Protein AF-A0A847G852-F1 (afdb_monomer_lite)

Radius of gyration: 17.38 Å; chains: 1; bounding box: 40×39×48 Å

Foldseek 3Di:
DPDPPDDDPVLVVLLVVLVVLQVQLVVQQPDPDDPPQSYDDPPDDHSNNVSLLSNLLSLLLVLLVQLVVQCVVPNLVRSLVVQLVVLVVLLVVLCVQLVVPLQASSLDSSNLSSVLSNQCSVPSPDDLVSLQCQLVVLLVVLVCCLPVHCLVVVCVVGYDQSHPSSSSNSNNSSSNSSVVSVVVD

Secondary structure (DSSP, 8-state):
--------HHHHHHHHHHHHHHHHHHHHHTSSS--GGGS--SSS--HHHHHHHHHHHHHHHHHHHHHHHHHHHHHHHHHHHHHHHHHHHHHHHHHHHTTT-TTTTTSSHHHHHHHHHHHHTTTTTS-HHHHHHHHHHHHHHHHHHHHHSTHHHHHHHH-SS-GGGHHHHHHHHHHHHHHHHHHT-

Sequence (185 aa):
MPEQTVRLKALDQARGYAIAGMVLVNVLGCFTVMPWMLKHHHEGFSYADHIAPLFIFLVGMGFRMSFQRRAAEKGLPGARRDALRRYGKLMGLGLLYGGFSLRVGVWDALMDIGMAGVLSLPVIHLGARARVAAAVGGLALYQALYSMTGYGAWLMGHSINGGPLGPLSWMFILLMGTLVADWLR

pLDDT: mean 88.77, std 10.25, range [37.06, 97.19]

Structure (mmCIF, N/CA/C/O backbone):
data_AF-A0A847G852-F1
#
_entry.id   AF-A0A847G852-F1
#
loop_
_atom_site.group_PDB
_atom_site.id
_atom_site.type_symbol
_atom_site.label_atom_id
_atom_site.label_alt_id
_atom_site.label_comp_id
_atom_site.label_asym_id
_atom_site.label_entity_id
_atom_site.label_seq_id
_atom_site.pdbx_PDB_ins_code
_atom_site.Cartn_x
_atom_site.Cartn_y
_atom_site.Cartn_z
_atom_site.occupancy
_atom_site.B_iso_or_equiv
_atom_site.auth_seq_id
_atom_site.auth_comp_id
_atom_site.auth_asym_id
_atom_site.auth_atom_id
_atom_site.pdbx_PDB_model_num
ATOM 1 N N . MET A 1 1 ? -20.475 -15.002 25.156 1.00 37.06 1 MET A N 1
ATOM 2 C CA . MET A 1 1 ? -19.338 -15.908 24.880 1.00 37.06 1 MET A CA 1
ATOM 3 C C . MET A 1 1 ? -18.319 -15.126 24.069 1.00 37.06 1 MET A C 1
ATOM 5 O O . MET A 1 1 ? -18.773 -14.382 23.208 1.00 37.06 1 MET A O 1
ATOM 9 N N . PRO A 1 2 ? -17.007 -15.186 24.354 1.00 41.47 2 PRO A N 1
ATOM 10 C CA . PRO A 1 2 ? -16.039 -14.484 23.523 1.00 41.47 2 PRO A CA 1
ATOM 11 C C . PRO A 1 2 ? -16.094 -15.109 22.129 1.00 41.47 2 PRO A C 1
ATOM 13 O O . PRO A 1 2 ? -15.907 -16.314 21.974 1.00 41.47 2 PRO A O 1
ATOM 16 N N . GLU A 1 3 ? -16.445 -14.297 21.140 1.00 49.25 3 GLU A N 1
ATOM 17 C CA . GLU A 1 3 ? -16.529 -14.682 19.738 1.00 49.25 3 GLU A CA 1
ATOM 18 C C . GLU A 1 3 ? -15.152 -15.220 19.314 1.00 49.25 3 GLU A C 1
ATOM 20 O O . GLU A 1 3 ? -14.163 -14.483 19.274 1.00 49.25 3 GLU A O 1
ATOM 25 N N . GLN A 1 4 ? -15.038 -16.536 19.109 1.00 47.94 4 GLN A N 1
ATOM 26 C CA . GLN A 1 4 ? -13.785 -17.133 18.664 1.00 47.94 4 GLN A CA 1
ATOM 27 C C . GLN A 1 4 ? -13.485 -16.589 17.269 1.00 47.94 4 GLN A C 1
ATOM 29 O O . GLN A 1 4 ? -14.145 -16.958 16.303 1.00 47.94 4 GLN A O 1
ATOM 34 N N . THR A 1 5 ? -12.484 -15.714 17.151 1.00 59.03 5 THR A N 1
ATOM 35 C CA . THR A 1 5 ? -11.980 -15.257 15.851 1.00 59.03 5 THR A CA 1
ATOM 36 C C . THR A 1 5 ? -11.513 -16.463 15.043 1.00 59.03 5 THR A C 1
ATOM 38 O O . THR A 1 5 ? -10.407 -16.969 15.254 1.00 59.03 5 THR A O 1
ATOM 41 N N . VAL A 1 6 ? -12.363 -16.934 14.132 1.00 68.44 6 VAL A N 1
ATOM 42 C CA . VAL A 1 6 ? -12.060 -18.041 13.229 1.00 68.44 6 VAL A CA 1
ATOM 43 C C . VAL A 1 6 ? -10.883 -17.625 12.353 1.00 68.44 6 VAL A C 1
ATOM 45 O O . VAL A 1 6 ? -10.924 -16.627 11.633 1.00 68.44 6 VAL A O 1
ATOM 48 N N . ARG A 1 7 ? -9.784 -18.379 12.432 1.00 79.31 7 ARG A N 1
ATOM 49 C CA . ARG A 1 7 ? -8.614 -18.150 11.583 1.00 79.31 7 ARG A CA 1
ATOM 50 C C . ARG A 1 7 ? -8.959 -18.514 10.138 1.00 79.31 7 ARG A C 1
ATOM 52 O O . ARG A 1 7 ? -9.183 -19.682 9.826 1.00 79.31 7 ARG A O 1
ATOM 59 N N . LEU A 1 8 ? -8.925 -17.527 9.248 1.00 85.81 8 LEU A N 1
ATOM 60 C CA . LEU A 1 8 ? -9.180 -17.715 7.820 1.00 85.81 8 LEU A CA 1
ATOM 61 C C . LEU A 1 8 ? -7.987 -18.396 7.127 1.00 85.81 8 LEU A C 1
ATOM 63 O O . LEU A 1 8 ? -7.070 -17.729 6.651 1.00 85.81 8 LEU A O 1
ATOM 67 N N . LYS A 1 9 ? -8.009 -19.733 7.037 1.00 89.44 9 LYS A N 1
ATOM 68 C CA . LYS A 1 9 ? -6.958 -20.522 6.358 1.00 89.44 9 LYS A CA 1
ATOM 69 C C . LYS A 1 9 ? -6.742 -20.093 4.900 1.00 89.44 9 LYS A C 1
ATOM 71 O O . LYS A 1 9 ? -5.598 -19.986 4.468 1.00 89.44 9 LYS A O 1
ATOM 76 N N . ALA A 1 10 ? -7.822 -19.785 4.180 1.00 90.94 10 ALA A N 1
ATOM 77 C CA . ALA A 1 10 ? -7.762 -19.332 2.789 1.00 90.94 10 ALA A CA 1
ATOM 78 C C . ALA A 1 10 ? -6.957 -18.029 2.626 1.00 90.94 10 ALA A C 1
ATOM 80 O O . ALA A 1 10 ? -6.212 -17.880 1.662 1.00 90.94 10 ALA A O 1
ATOM 81 N N . LEU A 1 11 ? -7.041 -17.107 3.593 1.00 91.56 11 LEU A N 1
ATOM 82 C CA . LEU A 1 11 ? -6.273 -15.861 3.563 1.00 91.56 11 LEU A CA 1
ATOM 83 C C . LEU A 1 11 ? -4.771 -16.109 3.737 1.00 91.56 11 LEU A C 1
ATOM 85 O O . LEU A 1 11 ? -3.955 -15.471 3.073 1.00 91.56 11 LEU A O 1
ATOM 89 N N . ASP A 1 12 ? -4.405 -17.031 4.627 1.00 91.94 12 ASP A N 1
ATOM 90 C CA . ASP A 1 12 ? -3.006 -17.407 4.835 1.00 91.94 12 ASP A CA 1
ATOM 91 C C . ASP A 1 12 ? -2.435 -18.103 3.585 1.00 91.94 12 ASP A C 1
ATOM 93 O O . ASP A 1 12 ? -1.330 -17.774 3.154 1.00 91.94 12 ASP A O 1
ATOM 97 N N . GLN A 1 13 ? -3.209 -18.990 2.948 1.00 94.75 13 GLN A N 1
ATOM 98 C CA . GLN A 1 13 ? -2.832 -19.640 1.686 1.00 94.75 13 GLN A CA 1
ATOM 99 C C . GLN A 1 13 ? -2.689 -18.638 0.536 1.00 94.75 13 GLN A C 1
ATOM 101 O O . GLN A 1 13 ? -1.691 -18.677 -0.178 1.00 94.75 13 GLN A O 1
ATOM 106 N N . ALA A 1 14 ? -3.631 -17.701 0.391 1.00 94.69 14 ALA A N 1
ATOM 107 C CA . ALA A 1 14 ? -3.574 -16.671 -0.643 1.00 94.69 14 ALA A CA 1
ATOM 108 C C . ALA A 1 14 ? -2.328 -15.780 -0.498 1.00 94.69 14 ALA A C 1
ATOM 110 O O . ALA A 1 14 ? -1.702 -15.415 -1.491 1.00 94.69 14 ALA A O 1
ATOM 111 N N . ARG A 1 15 ? -1.916 -15.464 0.739 1.00 93.00 15 ARG A N 1
ATOM 112 C CA . ARG A 1 15 ? -0.659 -14.736 0.986 1.00 93.00 15 ARG A CA 1
ATOM 113 C C . ARG A 1 15 ? 0.559 -15.560 0.614 1.00 93.00 15 ARG A C 1
ATOM 115 O O . ARG A 1 15 ? 1.475 -15.019 0.004 1.00 93.00 15 ARG A O 1
ATOM 122 N N . GLY A 1 16 ? 0.565 -16.841 0.983 1.00 94.75 16 GLY A N 1
ATOM 123 C CA . GLY A 1 16 ? 1.624 -17.771 0.597 1.00 94.75 16 GLY A CA 1
ATOM 124 C C . GLY A 1 16 ? 1.769 -17.853 -0.921 1.00 94.75 16 GLY A C 1
ATOM 125 O O . GLY A 1 16 ? 2.878 -17.729 -1.430 1.00 94.75 16 GLY A O 1
ATOM 126 N N . TYR A 1 17 ? 0.646 -17.949 -1.638 1.00 96.06 17 TYR A N 1
ATOM 127 C CA . TYR A 1 17 ? 0.605 -17.903 -3.097 1.00 96.06 17 TYR A CA 1
ATOM 128 C C . TYR A 1 17 ? 1.183 -16.595 -3.651 1.00 96.06 17 TYR A C 1
ATOM 130 O O . TYR A 1 17 ? 2.066 -16.643 -4.499 1.00 96.06 17 TYR A O 1
ATOM 138 N N . ALA A 1 18 ? 0.755 -15.436 -3.142 1.00 95.25 18 ALA A N 1
ATOM 139 C CA . ALA A 1 18 ? 1.264 -14.149 -3.612 1.00 95.25 18 ALA A CA 1
ATOM 140 C C . ALA A 1 18 ? 2.779 -13.997 -3.371 1.00 95.25 18 ALA A C 1
ATOM 142 O O . ALA A 1 18 ? 3.493 -13.520 -4.247 1.00 95.25 18 ALA A O 1
ATOM 143 N N . ILE A 1 19 ? 3.296 -14.453 -2.223 1.00 93.25 19 ILE A N 1
ATOM 144 C CA . ILE A 1 19 ? 4.739 -14.438 -1.928 1.00 93.25 19 ILE A CA 1
ATOM 145 C C . ILE A 1 19 ? 5.505 -15.388 -2.852 1.00 93.25 19 ILE A C 1
ATOM 147 O O . ILE A 1 19 ? 6.521 -14.992 -3.421 1.00 93.25 19 ILE A O 1
ATOM 151 N N . ALA A 1 20 ? 5.018 -16.616 -3.041 1.00 95.25 20 ALA A N 1
ATOM 152 C CA . ALA A 1 20 ? 5.622 -17.564 -3.974 1.00 95.25 20 ALA A CA 1
ATOM 153 C C . ALA A 1 20 ? 5.617 -17.014 -5.409 1.00 95.25 20 ALA A C 1
ATOM 155 O O . ALA A 1 20 ? 6.614 -17.129 -6.117 1.00 95.25 20 ALA A O 1
ATOM 156 N N . GLY A 1 21 ? 4.529 -16.350 -5.806 1.00 93.75 21 GLY A N 1
ATOM 157 C CA . GLY A 1 21 ? 4.414 -15.644 -7.075 1.00 93.75 21 GLY A CA 1
ATOM 158 C C . GLY A 1 21 ? 5.439 -14.520 -7.219 1.00 93.75 21 GLY A C 1
ATOM 159 O O . GLY A 1 21 ? 6.097 -14.467 -8.251 1.00 93.75 21 GLY A O 1
ATOM 160 N N . MET A 1 22 ? 5.640 -13.684 -6.189 1.00 91.69 22 MET A N 1
ATOM 161 C CA . MET A 1 22 ? 6.662 -12.620 -6.198 1.00 91.69 22 MET A CA 1
ATOM 162 C C . MET A 1 22 ? 8.064 -13.193 -6.412 1.00 91.69 22 MET A C 1
ATOM 164 O O . MET A 1 22 ? 8.820 -12.683 -7.234 1.00 91.69 22 MET A O 1
ATOM 168 N N . VAL A 1 23 ? 8.406 -14.277 -5.708 1.00 91.56 23 VAL A N 1
ATOM 169 C CA . VAL A 1 23 ? 9.696 -14.961 -5.887 1.00 91.56 23 VAL A CA 1
ATOM 170 C C . VAL A 1 23 ? 9.821 -15.510 -7.306 1.00 91.56 23 VAL A C 1
ATOM 172 O O . VAL A 1 23 ? 10.838 -15.283 -7.955 1.00 91.56 23 VAL A O 1
ATOM 175 N N . LEU A 1 24 ? 8.783 -16.188 -7.806 1.00 92.19 24 LEU A N 1
ATOM 176 C CA . LEU A 1 24 ? 8.779 -16.772 -9.144 1.00 92.19 24 LEU A CA 1
ATOM 177 C C . LEU A 1 24 ? 9.019 -15.710 -10.221 1.00 92.19 24 LEU A C 1
ATOM 179 O O . LEU A 1 24 ? 9.946 -15.857 -11.009 1.00 92.19 24 LEU A O 1
ATOM 183 N N . VAL A 1 25 ? 8.228 -14.635 -10.251 1.00 90.62 25 VAL A N 1
ATOM 184 C CA . VAL A 1 25 ? 8.334 -13.619 -11.314 1.00 90.62 25 VAL A CA 1
ATOM 185 C C . VAL A 1 25 ? 9.632 -12.817 -11.223 1.00 90.62 25 VAL A C 1
ATOM 187 O O . VAL A 1 25 ? 10.198 -12.487 -12.261 1.00 90.62 25 VAL A O 1
ATOM 190 N N . ASN A 1 26 ? 10.173 -12.597 -10.018 1.00 88.81 26 ASN A N 1
ATOM 191 C CA . ASN A 1 26 ? 11.493 -11.980 -9.848 1.00 88.81 26 ASN A CA 1
ATOM 192 C C . ASN A 1 26 ? 12.616 -12.873 -10.391 1.00 88.81 26 ASN A C 1
ATOM 194 O O . ASN A 1 26 ? 13.497 -12.384 -11.093 1.00 88.81 26 ASN A O 1
ATOM 198 N N . VAL A 1 27 ? 12.568 -14.183 -10.123 1.00 90.25 27 VAL A N 1
ATOM 199 C CA . VAL A 1 27 ? 13.547 -15.142 -10.664 1.00 90.25 27 VAL A CA 1
ATOM 200 C C . VAL A 1 27 ? 13.423 -15.243 -12.183 1.00 90.25 27 VAL A C 1
ATOM 202 O O . VAL A 1 27 ? 14.425 -15.170 -12.891 1.00 90.25 27 VAL A O 1
ATOM 205 N N . LEU A 1 28 ? 12.199 -15.365 -12.708 1.00 88.56 28 LEU A N 1
ATOM 206 C CA . LEU A 1 28 ? 11.956 -15.401 -14.152 1.00 88.56 28 LEU A CA 1
ATOM 207 C C . LEU A 1 28 ? 12.374 -14.089 -14.837 1.00 88.56 28 LEU A C 1
ATOM 209 O O . LEU A 1 28 ? 12.829 -14.112 -15.983 1.00 88.56 28 LEU A O 1
ATOM 213 N N . GLY A 1 29 ? 12.286 -12.965 -14.122 1.00 85.38 29 GLY A N 1
ATOM 214 C CA . GLY A 1 29 ? 12.772 -11.650 -14.530 1.00 85.38 29 GLY A CA 1
ATOM 215 C C . GLY A 1 29 ? 14.269 -11.605 -14.851 1.00 85.38 29 GLY A C 1
ATOM 216 O O . GLY A 1 29 ? 14.664 -10.837 -15.723 1.00 85.38 29 GLY A O 1
ATOM 217 N N . CYS A 1 30 ? 15.088 -12.462 -14.230 1.00 86.25 30 CYS A N 1
ATOM 218 C CA . CYS A 1 30 ? 16.542 -12.495 -14.437 1.00 86.25 30 CYS A CA 1
ATOM 219 C C . CYS A 1 30 ? 16.980 -13.134 -15.765 1.00 86.25 30 CYS A C 1
ATOM 221 O O . CYS A 1 30 ? 18.110 -12.924 -16.203 1.00 86.25 30 CYS A O 1
ATOM 223 N N . PHE A 1 31 ? 16.129 -13.938 -16.402 1.00 88.94 31 PHE A N 1
ATOM 224 C CA . PHE A 1 31 ? 16.470 -14.583 -17.673 1.00 88.94 31 PHE A CA 1
ATOM 225 C C . PHE A 1 31 ? 16.338 -13.589 -18.825 1.00 88.94 31 PHE A C 1
ATOM 227 O O . PHE A 1 31 ? 15.524 -12.681 -18.760 1.00 88.94 31 PHE A O 1
ATOM 234 N N . THR A 1 32 ? 17.069 -13.753 -19.922 1.00 84.00 32 THR A N 1
ATOM 235 C CA . THR A 1 32 ? 16.939 -12.865 -21.095 1.00 84.00 32 THR A CA 1
ATOM 236 C C . THR A 1 32 ? 15.727 -13.227 -21.952 1.00 84.00 32 THR A C 1
ATOM 238 O O . THR A 1 32 ? 14.956 -12.354 -22.342 1.00 84.00 32 THR A O 1
ATOM 241 N N . VAL A 1 33 ? 15.491 -14.523 -22.163 1.00 88.31 33 VAL A N 1
ATOM 242 C CA . VAL A 1 33 ? 14.376 -15.053 -22.958 1.00 88.31 33 VAL A CA 1
ATOM 243 C C . VAL A 1 33 ? 13.327 -15.650 -22.024 1.00 88.31 33 VAL A C 1
ATOM 245 O O . VAL A 1 33 ? 13.605 -16.602 -21.301 1.00 88.31 33 VAL A O 1
ATOM 248 N N . MET A 1 34 ? 12.123 -15.076 -22.010 1.00 90.19 34 MET A N 1
ATOM 249 C CA . MET A 1 34 ? 10.995 -15.564 -21.209 1.00 90.19 34 MET A CA 1
ATOM 250 C C . MET A 1 34 ? 9.682 -15.196 -21.905 1.00 90.19 34 MET A C 1
ATOM 252 O O . MET A 1 34 ? 9.624 -14.119 -22.505 1.00 90.19 34 MET A O 1
ATOM 256 N N . PRO A 1 35 ? 8.625 -16.025 -21.821 1.00 88.62 35 PRO A N 1
ATOM 257 C CA . PRO A 1 35 ? 7.308 -15.649 -22.317 1.00 88.62 35 PRO A CA 1
ATOM 258 C C . PRO A 1 35 ? 6.846 -14.326 -21.703 1.00 88.62 35 PRO A C 1
ATOM 260 O O . PRO A 1 35 ? 6.978 -14.125 -20.492 1.00 88.62 35 PRO A O 1
ATOM 263 N N . TRP A 1 36 ? 6.274 -13.446 -22.527 1.00 86.44 36 TRP A N 1
ATOM 264 C CA . TRP A 1 36 ? 5.878 -12.101 -22.097 1.00 86.44 36 TRP A CA 1
ATOM 265 C C . TRP A 1 36 ? 4.879 -12.129 -20.934 1.00 86.44 36 TRP A C 1
ATOM 267 O O . TRP A 1 36 ? 4.920 -11.260 -20.076 1.00 86.44 36 TRP A O 1
ATOM 277 N N . MET A 1 37 ? 4.032 -13.163 -20.845 1.00 87.50 37 MET A N 1
ATOM 278 C CA . MET A 1 37 ? 3.054 -13.298 -19.765 1.00 87.50 37 MET A CA 1
ATOM 279 C C . MET A 1 37 ? 3.696 -13.397 -18.377 1.00 87.50 37 MET A C 1
ATOM 281 O O . MET A 1 37 ? 3.025 -13.091 -17.401 1.00 87.50 37 MET A O 1
ATOM 285 N N . LEU A 1 38 ? 4.955 -13.836 -18.263 1.00 87.25 38 LEU A N 1
ATOM 286 C CA . LEU A 1 38 ? 5.630 -14.090 -16.982 1.00 87.25 38 LEU A CA 1
ATOM 287 C C . LEU A 1 38 ? 6.569 -12.953 -16.545 1.00 87.25 38 LEU A C 1
ATOM 289 O O . LEU A 1 38 ? 7.226 -13.078 -15.512 1.00 87.25 38 LEU A O 1
ATOM 293 N N . LYS A 1 39 ? 6.638 -11.857 -17.309 1.00 84.75 39 LYS A N 1
ATOM 294 C CA . LYS A 1 39 ? 7.464 -10.678 -17.022 1.00 84.75 39 LYS A CA 1
ATOM 295 C C . LYS A 1 39 ? 6.683 -9.390 -17.233 1.00 84.75 39 LYS A C 1
ATOM 297 O O . LYS A 1 39 ? 5.741 -9.367 -18.014 1.00 84.75 39 LYS A O 1
ATOM 302 N N . HIS A 1 40 ? 7.147 -8.313 -16.605 1.00 84.38 40 HIS A N 1
ATOM 303 C CA . HIS A 1 40 ? 6.647 -6.970 -16.881 1.00 84.38 40 HIS A CA 1
ATOM 304 C C . HIS A 1 40 ? 6.753 -6.660 -18.378 1.00 84.38 40 HIS A C 1
ATOM 306 O O . HIS A 1 40 ? 7.834 -6.752 -18.966 1.00 84.38 40 HIS A O 1
ATOM 312 N N . HIS A 1 41 ? 5.620 -6.310 -18.981 1.00 83.25 41 HIS A N 1
ATOM 313 C CA . HIS A 1 41 ? 5.531 -5.909 -20.378 1.00 83.25 4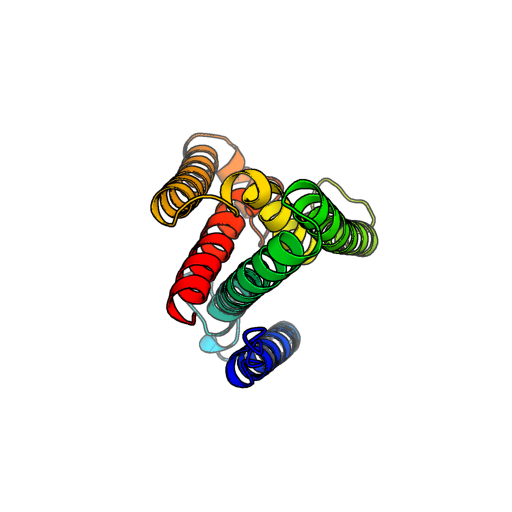1 HIS A CA 1
ATOM 314 C C . HIS A 1 41 ? 5.166 -4.427 -20.447 1.00 83.25 41 HIS A C 1
ATOM 316 O O . HIS A 1 41 ? 4.346 -3.953 -19.669 1.00 83.25 41 HIS A O 1
ATOM 322 N N . HIS A 1 42 ? 5.754 -3.683 -21.382 1.00 77.12 42 HIS A N 1
ATOM 323 C CA . HIS A 1 42 ? 5.548 -2.232 -21.453 1.00 77.12 42 HIS A CA 1
ATOM 324 C C . HIS A 1 42 ? 4.115 -1.841 -21.839 1.00 77.12 42 HIS A C 1
ATOM 326 O O . HIS A 1 42 ? 3.604 -0.826 -21.379 1.00 77.12 42 HIS A O 1
ATOM 332 N N . GLU A 1 43 ? 3.476 -2.646 -22.686 1.00 81.50 43 GLU A N 1
ATOM 333 C CA . GLU A 1 43 ? 2.184 -2.309 -23.302 1.00 81.50 43 GLU A CA 1
ATOM 334 C C . GLU A 1 43 ? 1.005 -3.136 -22.772 1.00 81.50 43 GLU A C 1
ATOM 336 O O . GLU A 1 43 ? -0.139 -2.901 -23.153 1.00 81.50 43 GLU A O 1
ATOM 341 N N . GLY A 1 44 ? 1.260 -4.137 -21.926 1.00 81.25 44 GLY A N 1
ATOM 342 C CA . GLY A 1 44 ? 0.260 -5.135 -21.554 1.00 81.25 44 GLY A CA 1
ATOM 343 C C . GLY A 1 44 ? 0.294 -5.482 -20.075 1.00 81.25 44 GLY A C 1
ATOM 344 O O . GLY A 1 44 ? 1.304 -5.297 -19.408 1.00 81.25 44 GLY A O 1
ATOM 345 N N . PHE A 1 45 ? -0.819 -6.022 -19.580 1.00 86.12 45 PHE A N 1
ATOM 346 C CA . PHE A 1 45 ? -0.933 -6.519 -18.213 1.00 86.12 45 PHE A CA 1
ATOM 347 C C . PHE A 1 45 ? -0.550 -8.002 -18.161 1.00 86.12 45 PHE A C 1
ATOM 349 O O . PHE A 1 45 ? -1.267 -8.862 -18.678 1.00 86.12 45 PHE A O 1
ATOM 356 N N . SER A 1 46 ? 0.602 -8.297 -17.569 1.00 90.94 46 SER A N 1
ATOM 357 C CA . SER A 1 46 ? 1.164 -9.642 -17.433 1.00 90.94 46 SER A CA 1
ATOM 358 C C . SER A 1 46 ? 0.756 -10.318 -16.117 1.00 90.94 46 SER A C 1
ATOM 360 O O . SER A 1 46 ? 0.210 -9.705 -15.196 1.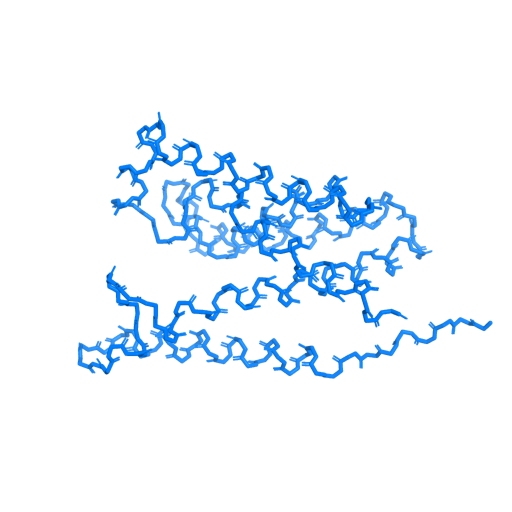00 90.94 46 SER A O 1
ATOM 362 N N . TYR A 1 47 ? 1.090 -11.604 -15.977 1.00 90.38 47 TYR A N 1
ATOM 363 C CA . TYR A 1 47 ? 1.004 -12.292 -14.691 1.00 90.38 47 TYR A CA 1
ATOM 364 C C . TYR A 1 47 ? 1.915 -11.635 -13.640 1.00 90.38 47 TYR A C 1
ATOM 366 O O . TYR A 1 47 ? 1.553 -11.616 -12.472 1.00 90.38 47 TYR A O 1
ATOM 374 N N . ALA A 1 48 ? 3.056 -11.046 -14.001 1.00 89.19 48 ALA A N 1
ATOM 375 C CA . ALA A 1 48 ? 3.897 -10.363 -13.015 1.00 89.19 48 ALA A CA 1
ATOM 376 C C . ALA A 1 48 ? 3.198 -9.132 -12.404 1.00 89.19 48 ALA A C 1
ATOM 378 O O . ALA A 1 48 ? 3.333 -8.874 -11.207 1.00 89.19 48 ALA A O 1
ATOM 379 N N . ASP A 1 49 ? 2.374 -8.433 -13.190 1.00 90.12 49 ASP A N 1
ATOM 380 C CA . ASP A 1 49 ? 1.767 -7.154 -12.798 1.00 90.12 49 ASP A CA 1
ATOM 381 C C . ASP A 1 49 ? 0.633 -7.295 -11.770 1.00 90.12 49 ASP A C 1
ATOM 383 O O . ASP A 1 49 ? 0.384 -6.375 -10.991 1.00 90.12 49 ASP A O 1
ATOM 387 N N . HIS A 1 50 ? -0.045 -8.447 -11.704 1.00 91.75 50 HIS A N 1
ATOM 388 C CA . HIS A 1 50 ? -1.146 -8.645 -10.749 1.00 91.75 50 HIS A CA 1
ATOM 389 C C . HIS A 1 50 ? -0.681 -9.041 -9.337 1.00 91.75 50 HIS A C 1
ATOM 391 O O . HIS A 1 50 ? -1.427 -8.857 -8.370 1.00 91.75 50 HIS A O 1
ATOM 397 N N . ILE A 1 51 ? 0.532 -9.585 -9.194 1.00 93.62 51 ILE A N 1
ATOM 398 C CA . ILE A 1 51 ? 0.990 -10.215 -7.948 1.00 93.62 51 ILE A CA 1
ATOM 399 C C . ILE A 1 51 ? 1.135 -9.197 -6.810 1.00 93.62 51 ILE A C 1
ATOM 401 O O . ILE A 1 51 ? 0.655 -9.442 -5.698 1.00 93.62 51 ILE A O 1
ATOM 405 N N . ALA A 1 52 ? 1.766 -8.048 -7.067 1.00 90.81 52 ALA A N 1
ATOM 406 C CA . ALA A 1 52 ? 1.949 -7.014 -6.048 1.00 90.81 52 ALA A CA 1
ATOM 407 C C . ALA A 1 52 ? 0.606 -6.393 -5.594 1.00 90.81 52 ALA A C 1
ATOM 409 O O . ALA A 1 52 ? 0.345 -6.393 -4.385 1.00 90.81 52 ALA A O 1
ATOM 410 N N . PRO A 1 53 ? -0.302 -5.963 -6.500 1.00 93.38 53 PRO A N 1
ATOM 411 C CA . PRO A 1 53 ? -1.651 -5.530 -6.129 1.00 93.38 53 PRO A CA 1
ATOM 412 C C . PRO A 1 53 ? -2.421 -6.570 -5.309 1.00 93.38 53 PRO A C 1
ATOM 414 O O . PRO A 1 53 ? -3.016 -6.232 -4.282 1.00 93.38 53 PRO A O 1
ATOM 417 N N . LEU A 1 54 ? -2.362 -7.847 -5.709 1.00 95.44 54 LEU A N 1
ATOM 418 C CA . LEU A 1 54 ? -2.983 -8.940 -4.964 1.00 95.44 54 LEU A CA 1
ATOM 419 C C . LEU A 1 54 ? -2.425 -9.013 -3.537 1.00 95.44 54 LEU A C 1
ATOM 421 O O . LEU A 1 54 ? -3.190 -9.035 -2.574 1.00 95.44 54 LEU A O 1
ATOM 425 N N . PHE A 1 55 ? -1.101 -9.001 -3.371 1.00 95.12 55 PHE A N 1
ATOM 426 C CA . PHE A 1 55 ? -0.477 -9.066 -2.051 1.00 95.12 55 PHE A CA 1
ATOM 427 C C . PHE A 1 55 ? -0.910 -7.907 -1.141 1.00 95.12 55 PHE A C 1
ATOM 429 O O . PHE A 1 55 ? -1.315 -8.139 0.002 1.00 95.12 55 PHE A O 1
ATOM 436 N N . ILE A 1 56 ? -0.888 -6.668 -1.644 1.00 95.12 56 ILE A N 1
ATOM 437 C CA . ILE A 1 56 ? -1.276 -5.467 -0.885 1.00 95.12 56 ILE A CA 1
ATOM 438 C C . ILE A 1 56 ? -2.744 -5.552 -0.449 1.00 95.12 56 ILE A C 1
ATOM 440 O O . ILE A 1 56 ? -3.077 -5.246 0.700 1.00 95.12 56 ILE A O 1
ATOM 444 N N . PHE A 1 57 ? -3.619 -6.038 -1.328 1.00 96.56 57 PHE A N 1
ATOM 445 C CA . PHE A 1 57 ? -5.025 -6.268 -1.015 1.00 96.56 57 PHE A CA 1
ATOM 446 C C . PHE A 1 57 ? -5.199 -7.285 0.132 1.00 96.56 57 PHE A C 1
ATOM 448 O O . PHE A 1 57 ? -5.911 -7.026 1.111 1.00 96.56 57 PHE A O 1
ATOM 455 N N . LEU A 1 58 ? -4.479 -8.414 0.086 1.00 96.12 58 LEU A N 1
ATOM 456 C CA . LEU A 1 58 ? -4.485 -9.425 1.154 1.00 96.12 58 LEU A CA 1
ATOM 457 C C . LEU A 1 58 ? -3.898 -8.898 2.479 1.00 96.12 58 LEU A C 1
ATOM 459 O O . LEU A 1 58 ? -4.322 -9.305 3.575 1.00 96.12 58 LEU A O 1
ATOM 463 N N . VAL A 1 59 ? -2.906 -8.005 2.405 1.00 95.06 59 VAL A N 1
ATOM 464 C CA . VAL A 1 59 ? -2.354 -7.285 3.563 1.00 95.06 59 VAL A CA 1
ATOM 465 C C . VAL A 1 59 ? -3.415 -6.365 4.165 1.00 95.06 59 VAL A C 1
ATOM 467 O O . VAL A 1 59 ? -3.596 -6.393 5.384 1.00 95.06 59 VAL A O 1
ATOM 470 N N . GLY A 1 60 ? -4.164 -5.633 3.336 1.00 95.69 60 GLY A N 1
ATOM 471 C CA . GLY A 1 60 ? -5.282 -4.778 3.738 1.00 95.69 60 GLY A CA 1
ATOM 472 C C . GLY A 1 60 ? -6.372 -5.528 4.503 1.00 95.69 60 GLY A C 1
ATOM 473 O O . GLY A 1 60 ? -6.762 -5.110 5.598 1.00 95.69 60 GLY A O 1
ATOM 474 N N . MET A 1 61 ? -6.783 -6.700 4.004 1.00 94.81 61 MET A N 1
ATOM 475 C CA . MET A 1 61 ? -7.722 -7.574 4.721 1.00 94.81 61 MET A CA 1
ATOM 476 C C . MET A 1 61 ? -7.208 -7.934 6.121 1.00 94.81 61 MET A C 1
ATOM 478 O O . MET A 1 61 ? -7.891 -7.744 7.130 1.00 94.81 61 MET A O 1
ATOM 482 N N . GLY A 1 62 ? -5.961 -8.411 6.206 1.00 93.12 62 GLY A N 1
ATOM 483 C CA . GLY A 1 62 ? -5.338 -8.765 7.485 1.00 93.12 62 GLY A CA 1
ATOM 484 C C . GLY A 1 62 ? -5.179 -7.595 8.433 1.00 93.12 62 GLY A C 1
ATOM 485 O O . GLY A 1 62 ? -5.300 -7.757 9.648 1.00 93.12 62 GLY A O 1
ATOM 486 N N . PHE A 1 63 ? -4.883 -6.423 7.883 1.00 94.44 63 PHE A N 1
ATOM 487 C CA . PHE A 1 63 ? -4.716 -5.216 8.659 1.00 94.44 63 PHE A CA 1
ATOM 488 C C . PHE A 1 63 ? -6.014 -4.834 9.366 1.00 94.44 63 PHE A C 1
ATOM 490 O O . PHE A 1 63 ? -5.980 -4.639 10.578 1.00 94.44 63 PHE A O 1
ATOM 497 N N . ARG A 1 64 ? -7.151 -4.827 8.662 1.00 94.38 64 ARG A N 1
ATOM 498 C CA . ARG A 1 64 ? -8.465 -4.525 9.248 1.00 94.38 64 ARG A CA 1
ATOM 499 C C . ARG A 1 64 ? -8.830 -5.488 10.378 1.00 94.38 64 ARG A C 1
ATOM 501 O O . ARG A 1 64 ? -9.091 -5.036 11.492 1.00 94.38 64 ARG A O 1
ATOM 508 N N . MET A 1 65 ? -8.743 -6.797 10.127 1.00 91.75 65 MET A N 1
ATOM 509 C CA . MET A 1 65 ? -9.046 -7.817 11.140 1.00 91.75 65 MET A CA 1
ATOM 510 C C . MET A 1 65 ? -8.133 -7.706 12.366 1.00 91.75 65 MET A C 1
ATOM 512 O O . MET A 1 65 ? -8.605 -7.720 13.504 1.00 91.75 65 MET A O 1
ATOM 516 N N . SER A 1 66 ? -6.821 -7.546 12.150 1.00 91.62 66 SER A N 1
ATOM 517 C CA . SER A 1 66 ? -5.869 -7.369 13.248 1.00 91.62 66 SER A CA 1
ATOM 518 C C . SER A 1 66 ? -6.122 -6.072 14.014 1.00 91.62 66 SER A C 1
ATOM 520 O O . SER A 1 66 ? -6.001 -6.068 15.236 1.00 91.62 66 SER A O 1
ATOM 522 N N . PHE A 1 67 ? -6.438 -4.977 13.321 1.00 94.00 67 PHE A N 1
ATOM 523 C CA . PHE A 1 67 ? -6.677 -3.676 13.939 1.00 94.00 67 PHE A CA 1
ATOM 524 C C . PHE A 1 67 ? -7.912 -3.717 14.836 1.00 94.00 67 PHE A C 1
ATOM 526 O O . PHE A 1 67 ? -7.835 -3.308 15.988 1.00 94.00 67 PHE A O 1
ATOM 533 N N . GLN A 1 68 ? -9.022 -4.273 14.349 1.00 92.38 68 GLN A N 1
ATOM 534 C CA . GLN A 1 68 ? -10.259 -4.384 15.122 1.00 92.38 68 GLN A CA 1
ATOM 535 C C . GLN A 1 68 ? -10.088 -5.272 16.361 1.00 92.38 68 GLN A C 1
ATOM 537 O O . GLN A 1 68 ? -10.550 -4.898 17.435 1.00 92.38 68 GLN A O 1
ATOM 542 N N . ARG A 1 69 ? -9.364 -6.396 16.250 1.00 90.44 69 ARG A N 1
ATOM 543 C CA . ARG A 1 69 ? -9.036 -7.232 17.417 1.00 90.44 69 ARG A CA 1
ATOM 544 C C . ARG A 1 69 ? -8.243 -6.446 18.465 1.00 90.44 69 ARG A C 1
ATOM 546 O O . ARG A 1 69 ? -8.598 -6.442 19.636 1.00 90.44 69 ARG A O 1
ATOM 553 N N . ARG A 1 70 ? -7.194 -5.728 18.047 1.00 92.44 70 ARG A N 1
ATOM 554 C CA . ARG A 1 70 ? -6.393 -4.901 18.968 1.00 92.44 70 ARG A CA 1
ATOM 555 C C . ARG A 1 70 ? -7.181 -3.728 19.544 1.00 92.44 70 ARG A C 1
ATOM 557 O O . ARG A 1 70 ? -6.927 -3.347 20.680 1.00 92.44 70 ARG A O 1
ATOM 564 N N . ALA A 1 71 ? -8.123 -3.174 18.786 1.00 93.56 71 ALA A N 1
ATOM 565 C CA . ALA A 1 71 ? -8.996 -2.107 19.255 1.00 93.56 71 ALA A CA 1
ATOM 566 C C . ALA A 1 71 ? -9.969 -2.606 20.332 1.00 93.56 71 ALA A C 1
ATOM 568 O O . ALA A 1 71 ? -10.200 -1.884 21.294 1.00 93.56 71 ALA A O 1
ATOM 569 N N . ALA A 1 72 ? -10.468 -3.841 20.213 1.00 92.06 72 ALA A N 1
ATOM 570 C CA . ALA A 1 72 ? -11.278 -4.479 21.250 1.00 92.06 72 ALA A CA 1
ATOM 571 C C . ALA A 1 72 ? -10.461 -4.802 22.517 1.00 92.06 72 ALA A C 1
ATOM 573 O O . ALA A 1 72 ? -10.952 -4.615 23.622 1.00 92.06 72 ALA A O 1
ATOM 574 N N . GLU A 1 73 ? -9.206 -5.241 22.368 1.00 92.94 73 GLU A N 1
ATOM 575 C CA . GLU A 1 73 ? -8.332 -5.601 23.500 1.00 92.94 73 GLU A CA 1
ATOM 576 C C . GLU A 1 73 ? -7.746 -4.389 24.249 1.00 92.94 73 GLU A C 1
ATOM 578 O O . GLU A 1 73 ? -7.612 -4.421 25.468 1.00 92.94 73 GLU A O 1
ATOM 583 N N . LYS A 1 74 ? -7.316 -3.345 23.526 1.00 92.81 74 LYS A N 1
ATOM 584 C CA . LYS A 1 74 ? -6.475 -2.250 24.060 1.00 92.81 74 LYS A CA 1
ATOM 585 C C . LYS A 1 74 ? -7.028 -0.847 23.784 1.00 92.81 74 LYS A C 1
ATOM 587 O O . LYS A 1 74 ? -6.333 0.146 24.008 1.00 92.81 74 LYS A O 1
ATOM 592 N N . GLY A 1 75 ? -8.233 -0.750 23.229 1.00 93.19 75 GLY A N 1
ATOM 593 C CA . GLY A 1 75 ? -8.800 0.504 22.742 1.00 93.19 75 GLY A CA 1
ATOM 594 C C . GLY A 1 75 ? -8.132 1.029 21.464 1.00 93.19 75 GLY A C 1
ATOM 595 O O . GLY A 1 75 ? -7.120 0.515 20.973 1.00 93.19 75 GLY A O 1
ATOM 596 N N . LEU A 1 76 ? -8.701 2.104 20.910 1.00 92.00 76 LEU A N 1
ATOM 597 C CA . LEU A 1 76 ? -8.231 2.723 19.664 1.00 92.00 76 LEU A CA 1
ATOM 598 C C . LEU A 1 76 ? -6.767 3.209 19.726 1.00 92.00 76 LEU A C 1
ATOM 600 O O . LEU A 1 76 ? -6.023 2.924 18.781 1.00 92.00 76 LEU A O 1
ATOM 604 N N . PRO A 1 77 ? -6.307 3.909 20.786 1.00 92.12 77 PRO A N 1
ATOM 605 C CA . PRO A 1 77 ? -4.921 4.377 20.859 1.00 92.12 77 PRO A CA 1
ATOM 606 C C . PRO A 1 77 ? -3.913 3.222 20.882 1.00 92.12 77 PRO A C 1
ATOM 608 O O . PRO A 1 77 ? -2.894 3.274 20.190 1.00 92.12 77 PRO A O 1
ATOM 611 N N . GLY A 1 78 ? -4.226 2.145 21.613 1.00 92.44 78 GLY A N 1
ATOM 612 C CA . GLY A 1 78 ? -3.400 0.939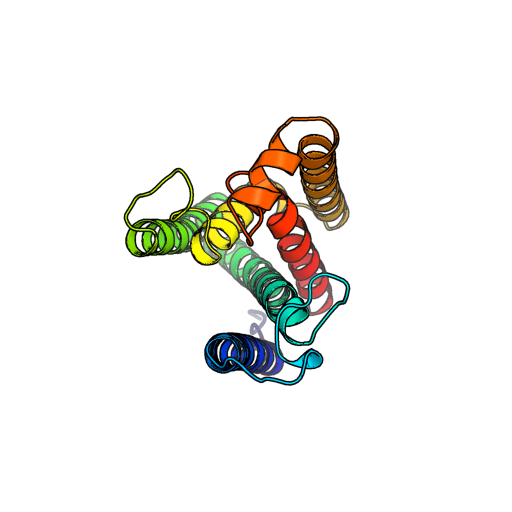 21.673 1.00 92.44 78 GLY A CA 1
ATOM 613 C C . GLY A 1 78 ? -3.291 0.244 20.315 1.00 92.44 78 GLY A C 1
ATOM 614 O O . GLY A 1 78 ? -2.189 -0.083 19.873 1.00 92.44 78 GLY A O 1
ATOM 615 N N . ALA A 1 79 ? -4.413 0.100 19.604 1.00 93.50 79 ALA A N 1
ATOM 616 C CA . ALA A 1 79 ? -4.436 -0.474 18.259 1.00 93.50 79 ALA A CA 1
ATOM 617 C C . ALA A 1 79 ? -3.632 0.353 17.245 1.00 93.50 79 ALA A C 1
ATOM 619 O O . ALA A 1 79 ? -2.880 -0.210 16.445 1.00 93.50 79 ALA A O 1
ATOM 620 N N . ARG A 1 80 ? -3.741 1.690 17.300 1.00 94.00 80 ARG A N 1
ATOM 621 C CA . ARG A 1 80 ? -2.954 2.598 16.450 1.00 94.00 80 ARG A CA 1
ATOM 622 C C . ARG A 1 80 ? -1.461 2.479 16.735 1.00 94.00 80 ARG A C 1
ATOM 624 O O . ARG A 1 80 ? -0.687 2.380 15.790 1.00 94.00 80 ARG A O 1
ATOM 631 N N . ARG A 1 81 ? -1.051 2.422 18.006 1.00 94.62 81 ARG A N 1
ATOM 632 C CA . ARG A 1 81 ? 0.360 2.246 18.388 1.00 94.62 81 ARG A CA 1
ATOM 633 C C . ARG A 1 81 ? 0.924 0.909 17.906 1.00 94.62 81 ARG A C 1
ATOM 635 O O . ARG A 1 81 ? 2.024 0.878 17.358 1.00 94.62 81 ARG A O 1
ATOM 642 N N . ASP A 1 82 ? 0.177 -0.181 18.071 1.00 93.81 82 ASP A N 1
ATOM 643 C CA . ASP A 1 82 ? 0.594 -1.510 17.606 1.00 93.81 82 ASP A CA 1
ATOM 644 C C . ASP A 1 82 ? 0.729 -1.550 16.074 1.00 93.81 82 ASP A C 1
ATOM 646 O O . ASP A 1 82 ? 1.698 -2.104 15.544 1.00 93.81 82 ASP A O 1
ATOM 650 N N . ALA A 1 83 ? -0.203 -0.917 15.355 1.00 94.38 83 ALA A N 1
ATOM 651 C CA . ALA A 1 83 ? -0.146 -0.799 13.903 1.00 94.38 83 ALA A CA 1
ATOM 652 C C . ALA A 1 83 ? 1.018 0.086 13.428 1.00 94.38 83 ALA A C 1
ATOM 654 O O . ALA A 1 83 ? 1.767 -0.333 12.547 1.00 94.38 83 ALA A O 1
ATOM 655 N N . LEU A 1 84 ? 1.230 1.252 14.051 1.00 95.69 84 LEU A N 1
ATOM 656 C CA . LEU A 1 84 ? 2.380 2.125 13.789 1.00 95.69 84 LEU A CA 1
ATOM 657 C C . LEU A 1 84 ? 3.696 1.386 14.008 1.00 95.69 84 LEU A C 1
ATOM 659 O O . LEU A 1 84 ? 4.584 1.455 13.169 1.00 95.69 84 LEU A O 1
ATOM 663 N N . ARG A 1 85 ? 3.821 0.617 15.095 1.00 95.62 85 ARG A N 1
ATOM 664 C CA . ARG A 1 85 ? 5.024 -0.182 15.362 1.00 95.62 85 ARG A CA 1
ATOM 665 C C . ARG A 1 85 ? 5.246 -1.250 14.294 1.00 95.62 85 ARG A C 1
ATOM 667 O O . ARG A 1 85 ? 6.387 -1.503 13.920 1.00 95.62 85 ARG A O 1
ATOM 674 N N . ARG A 1 86 ? 4.184 -1.905 13.814 1.00 94.38 86 ARG A N 1
ATOM 675 C CA . ARG A 1 86 ? 4.279 -2.902 12.738 1.00 94.38 86 ARG A CA 1
ATOM 676 C C . ARG A 1 86 ? 4.749 -2.260 11.434 1.00 94.38 86 ARG A C 1
ATOM 678 O O . ARG A 1 86 ? 5.709 -2.749 10.850 1.00 94.38 86 ARG A O 1
ATOM 685 N N . TYR A 1 87 ? 4.095 -1.190 10.994 1.00 94.88 87 TYR A N 1
ATOM 686 C CA . TYR A 1 87 ? 4.446 -0.532 9.737 1.00 94.88 87 TYR A CA 1
ATOM 687 C C . TYR A 1 87 ? 5.787 0.201 9.821 1.00 94.88 87 TYR A C 1
ATOM 689 O O . TYR A 1 87 ? 6.566 0.121 8.882 1.00 94.88 87 TYR A O 1
ATOM 697 N N . GLY A 1 88 ? 6.133 0.774 10.976 1.00 93.81 88 GLY A N 1
ATOM 698 C CA . GLY A 1 88 ? 7.456 1.345 11.229 1.00 93.81 88 GLY A CA 1
ATOM 699 C C . GLY A 1 88 ? 8.584 0.314 11.129 1.00 93.81 88 GLY A C 1
ATOM 700 O O . GLY A 1 88 ? 9.649 0.632 10.614 1.00 93.81 88 GLY A O 1
ATOM 701 N N . LYS A 1 89 ? 8.352 -0.946 11.532 1.00 93.88 89 LYS A N 1
ATOM 702 C CA . LYS A 1 89 ? 9.314 -2.037 11.285 1.00 93.88 89 LYS A CA 1
ATOM 703 C C . LYS A 1 89 ? 9.468 -2.345 9.794 1.00 93.88 89 LYS A C 1
ATOM 705 O O . LYS A 1 89 ? 10.590 -2.563 9.359 1.00 93.88 89 LYS A O 1
ATOM 710 N N . LEU A 1 90 ? 8.376 -2.363 9.022 1.00 91.06 90 LEU A N 1
ATOM 711 C CA . LEU A 1 90 ? 8.443 -2.586 7.568 1.00 91.06 90 LEU A CA 1
ATOM 712 C C . LEU A 1 90 ? 9.190 -1.451 6.865 1.00 91.06 90 LEU A C 1
ATOM 714 O O . LEU A 1 90 ? 10.080 -1.721 6.070 1.00 91.06 90 LEU A O 1
ATOM 718 N N . MET A 1 91 ? 8.892 -0.203 7.229 1.00 92.12 91 MET A N 1
ATOM 719 C CA . MET A 1 91 ? 9.611 0.973 6.735 1.00 92.12 91 MET A CA 1
ATOM 720 C C . MET A 1 91 ? 11.092 0.923 7.118 1.00 92.12 91 MET A C 1
ATOM 722 O O . MET A 1 91 ? 11.944 1.172 6.280 1.00 92.12 91 MET A O 1
ATOM 726 N N . GLY A 1 92 ? 11.416 0.542 8.359 1.00 90.06 92 GLY A N 1
ATOM 727 C CA . GLY A 1 92 ? 12.799 0.366 8.806 1.00 90.06 92 GLY A CA 1
ATOM 728 C C . GLY A 1 92 ? 13.549 -0.704 8.009 1.00 90.06 92 GLY A C 1
ATOM 729 O O . GLY A 1 92 ? 14.680 -0.476 7.599 1.00 90.06 92 GLY A O 1
ATOM 730 N N . LEU A 1 93 ? 12.911 -1.845 7.732 1.00 89.12 93 LEU A N 1
ATOM 731 C CA . LEU A 1 93 ? 13.485 -2.883 6.870 1.00 89.12 93 LEU A CA 1
ATOM 732 C C . LEU A 1 93 ? 13.656 -2.399 5.425 1.00 89.12 93 LEU A C 1
ATOM 734 O O . LEU A 1 93 ? 14.699 -2.654 4.834 1.00 89.12 93 LEU A O 1
ATOM 738 N N . GLY A 1 94 ? 12.679 -1.666 4.882 1.00 86.12 94 GLY A N 1
ATOM 739 C CA . GLY A 1 94 ? 12.777 -1.044 3.559 1.00 86.12 94 GLY A CA 1
ATOM 740 C C . GLY A 1 94 ? 13.918 -0.027 3.472 1.00 86.12 94 GLY A C 1
ATOM 741 O O . GLY A 1 94 ? 14.685 -0.049 2.519 1.00 86.12 94 GLY A O 1
ATOM 742 N N . LEU A 1 95 ? 14.099 0.803 4.503 1.00 86.75 95 LEU A N 1
ATOM 743 C CA . LEU A 1 95 ? 15.204 1.763 4.605 1.00 86.75 95 LEU A CA 1
ATOM 744 C C . LEU A 1 95 ? 16.575 1.077 4.634 1.00 86.75 95 LEU A C 1
ATOM 746 O O . LEU A 1 95 ? 17.492 1.517 3.940 1.00 86.75 95 LEU A O 1
ATOM 750 N N . LEU A 1 96 ? 16.704 0.007 5.428 1.00 86.19 96 LEU A N 1
ATOM 751 C CA . LEU A 1 96 ? 17.931 -0.786 5.517 1.00 86.19 96 LEU A CA 1
ATOM 752 C C . LEU A 1 96 ? 18.247 -1.473 4.185 1.00 86.19 96 LEU A C 1
ATOM 754 O O . LEU A 1 96 ? 19.388 -1.428 3.734 1.00 86.19 96 LEU A O 1
ATOM 758 N N . TYR A 1 97 ? 17.240 -2.075 3.550 1.00 82.00 97 TYR A N 1
ATOM 759 C CA . TYR A 1 97 ? 17.390 -2.738 2.256 1.00 82.00 97 TYR A CA 1
ATOM 760 C C . TYR A 1 97 ? 17.742 -1.750 1.136 1.00 82.00 97 TYR A C 1
ATOM 762 O O . TYR A 1 97 ? 18.651 -2.000 0.352 1.00 82.00 97 TYR A O 1
ATOM 770 N N . GLY A 1 98 ? 17.097 -0.582 1.118 1.00 77.56 98 GLY A N 1
ATOM 771 C CA . GLY A 1 98 ? 17.342 0.489 0.152 1.00 77.56 98 GLY A CA 1
ATOM 772 C C . GLY A 1 98 ? 18.658 1.252 0.340 1.00 77.56 98 GLY A C 1
ATOM 773 O O . GLY A 1 98 ? 18.864 2.280 -0.312 1.00 77.56 98 GLY A O 1
ATOM 774 N N . GLY A 1 99 ? 19.528 0.816 1.261 1.00 76.88 99 GLY A N 1
ATOM 775 C CA . GLY A 1 99 ? 20.831 1.432 1.520 1.00 76.88 99 GLY A CA 1
ATOM 776 C C . GLY A 1 99 ? 20.747 2.904 1.932 1.00 76.88 99 GLY A C 1
ATOM 777 O O . GLY A 1 99 ? 21.637 3.680 1.597 1.00 76.88 99 GLY A O 1
ATOM 778 N N . PHE A 1 100 ? 19.655 3.314 2.592 1.00 73.00 100 PHE A N 1
ATOM 779 C CA . PHE A 1 100 ? 19.361 4.710 2.959 1.00 73.00 100 PHE A CA 1
ATOM 780 C C . PHE A 1 100 ? 19.300 5.707 1.782 1.00 73.00 100 PHE A C 1
ATOM 782 O O . PHE A 1 100 ? 19.269 6.922 1.991 1.00 73.00 100 PHE A O 1
ATOM 789 N N . SER A 1 101 ? 19.223 5.229 0.536 1.00 69.31 101 SER A N 1
ATOM 790 C CA . SER A 1 101 ? 19.093 6.085 -0.643 1.00 69.31 101 SER A CA 1
ATOM 791 C C . SER A 1 101 ? 17.663 6.612 -0.790 1.00 69.31 101 SER A C 1
ATOM 793 O O . SER A 1 101 ? 16.829 6.042 -1.495 1.00 69.31 101 SER A O 1
ATOM 795 N N . LEU A 1 102 ? 17.377 7.748 -0.147 1.00 62.16 102 LEU A N 1
ATOM 796 C CA . LEU A 1 102 ? 16.073 8.432 -0.185 1.00 62.16 102 LEU A CA 1
ATOM 797 C C . LEU A 1 102 ? 15.649 8.907 -1.586 1.00 62.16 102 LEU A C 1
ATOM 799 O O . LEU A 1 102 ? 14.535 9.392 -1.757 1.00 62.16 102 LEU A O 1
ATOM 803 N N . ARG A 1 103 ? 16.533 8.818 -2.585 1.00 56.97 103 ARG A N 1
ATOM 804 C CA . ARG A 1 103 ? 16.266 9.299 -3.943 1.00 56.97 103 ARG A CA 1
ATOM 805 C C . ARG A 1 103 ? 15.612 8.229 -4.821 1.00 56.97 103 ARG A C 1
ATOM 807 O O . ARG A 1 103 ? 14.757 8.574 -5.625 1.00 56.97 103 ARG A O 1
ATOM 814 N N . VAL A 1 104 ? 15.990 6.956 -4.652 1.00 59.50 104 VAL A N 1
ATOM 815 C CA . VAL A 1 104 ? 15.477 5.834 -5.464 1.00 59.50 104 VAL A CA 1
ATOM 816 C C . VAL A 1 104 ? 15.367 4.543 -4.648 1.00 59.50 104 VAL A C 1
ATOM 818 O O . VAL A 1 104 ? 14.300 3.944 -4.612 1.00 59.50 104 VAL A O 1
ATOM 821 N N . GLY A 1 105 ? 16.433 4.140 -3.947 1.00 62.78 105 GLY A N 1
ATOM 822 C CA . GLY A 1 105 ? 16.517 2.808 -3.327 1.00 62.78 105 GLY A CA 1
ATOM 823 C C . GLY A 1 105 ? 15.550 2.563 -2.166 1.00 62.78 105 GLY A C 1
ATOM 824 O O . GLY A 1 105 ? 15.165 1.427 -1.925 1.00 62.78 105 GLY A O 1
ATOM 825 N N . VAL A 1 106 ? 15.140 3.613 -1.450 1.00 69.88 106 VAL A N 1
ATOM 826 C CA . VAL A 1 106 ? 14.227 3.488 -0.301 1.00 69.88 106 VAL A CA 1
ATOM 827 C C . VAL A 1 106 ? 12.767 3.313 -0.729 1.00 69.88 106 VAL A C 1
ATOM 829 O O . VAL A 1 106 ? 11.989 2.738 0.028 1.00 69.88 106 VAL A O 1
ATOM 832 N N . TRP A 1 107 ? 12.383 3.780 -1.921 1.00 72.00 107 TRP A N 1
ATOM 833 C CA . TRP A 1 107 ? 11.001 3.720 -2.422 1.00 72.00 107 TRP A CA 1
ATOM 834 C C . TRP A 1 107 ? 10.735 2.390 -3.120 1.00 72.00 107 TRP A C 1
ATOM 836 O O . TRP A 1 107 ? 10.523 2.304 -4.332 1.00 72.00 107 TRP A O 1
ATOM 846 N N . ASP A 1 108 ? 10.834 1.346 -2.310 1.00 82.00 108 ASP A N 1
ATOM 847 C CA . ASP A 1 108 ? 10.593 -0.033 -2.689 1.00 82.00 108 ASP A CA 1
ATOM 848 C C . ASP A 1 108 ? 9.371 -0.591 -1.947 1.00 82.00 108 ASP A C 1
ATOM 850 O O . ASP A 1 108 ? 8.862 0.005 -0.989 1.00 82.00 108 ASP A O 1
ATOM 854 N N . ALA A 1 109 ? 8.915 -1.773 -2.358 1.00 84.75 109 ALA A N 1
ATOM 855 C CA . ALA A 1 109 ? 7.653 -2.365 -1.933 1.00 84.75 109 ALA A CA 1
ATOM 856 C C . ALA A 1 109 ? 7.457 -2.386 -0.405 1.00 84.75 109 ALA A C 1
ATOM 858 O O . ALA A 1 109 ? 6.359 -2.128 0.089 1.00 84.75 109 ALA A O 1
ATOM 859 N N . LEU A 1 110 ? 8.507 -2.665 0.379 1.00 88.50 110 LEU A N 1
ATOM 860 C CA . LEU A 1 110 ? 8.410 -2.704 1.846 1.00 88.50 110 LEU A CA 1
ATOM 861 C C . LEU A 1 110 ? 8.115 -1.327 2.451 1.00 88.50 110 LEU A C 1
ATOM 863 O O . LEU A 1 110 ? 7.317 -1.220 3.390 1.00 88.50 110 LEU A O 1
ATOM 867 N N . MET A 1 111 ? 8.765 -0.289 1.928 1.00 91.38 111 MET A N 1
ATOM 868 C CA . MET A 1 111 ? 8.585 1.081 2.387 1.00 91.38 111 MET A CA 1
ATOM 869 C C . MET A 1 111 ? 7.200 1.591 1.987 1.00 91.38 111 MET A C 1
ATOM 871 O O . MET A 1 111 ? 6.496 2.144 2.835 1.00 91.38 111 MET A O 1
ATOM 875 N N . ASP A 1 112 ? 6.769 1.322 0.753 1.00 91.75 112 ASP A N 1
ATOM 876 C CA . ASP A 1 112 ? 5.468 1.763 0.246 1.00 91.75 112 ASP A CA 1
ATOM 877 C C . ASP A 1 112 ? 4.302 1.078 0.964 1.00 91.75 112 ASP A C 1
ATOM 879 O O . ASP A 1 112 ? 3.367 1.756 1.394 1.00 91.75 112 ASP A O 1
ATOM 883 N N . ILE A 1 113 ? 4.383 -0.233 1.229 1.00 92.75 113 ILE A N 1
ATOM 884 C CA . ILE A 1 113 ? 3.400 -0.944 2.074 1.00 92.75 113 ILE A CA 1
ATOM 885 C C . ILE A 1 113 ? 3.377 -0.359 3.486 1.00 92.75 113 ILE A C 1
ATOM 887 O O . ILE A 1 113 ? 2.308 -0.185 4.078 1.00 92.75 113 ILE A O 1
ATOM 891 N N . GLY A 1 114 ? 4.559 -0.077 4.039 1.00 93.56 114 GLY A N 1
ATOM 892 C CA . GLY A 1 114 ? 4.727 0.551 5.341 1.00 93.56 114 GLY A CA 1
ATOM 893 C C . GLY A 1 114 ? 3.984 1.879 5.432 1.00 93.56 114 GLY A C 1
ATOM 894 O O . GLY A 1 114 ? 3.096 2.053 6.270 1.00 93.56 114 GLY A O 1
ATOM 895 N N . MET A 1 115 ? 4.307 2.796 4.526 1.00 94.50 115 MET A N 1
ATOM 896 C CA . MET A 1 115 ? 3.716 4.127 4.480 1.00 94.50 115 MET A CA 1
ATOM 897 C C . MET A 1 115 ? 2.232 4.100 4.133 1.00 94.50 115 MET A C 1
ATOM 899 O O . MET A 1 115 ? 1.465 4.783 4.801 1.00 94.50 115 MET A O 1
ATOM 903 N N . ALA A 1 116 ? 1.795 3.283 3.172 1.00 95.62 116 ALA A N 1
ATOM 904 C CA . ALA A 1 116 ? 0.377 3.114 2.854 1.00 95.62 116 ALA A CA 1
ATOM 905 C C . ALA A 1 116 ? -0.413 2.648 4.090 1.00 95.62 116 ALA A C 1
ATOM 907 O O . ALA A 1 116 ? -1.499 3.151 4.393 1.00 95.62 116 ALA A O 1
ATOM 908 N N . GLY A 1 117 ? 0.173 1.730 4.863 1.00 95.31 117 GLY A N 1
ATOM 909 C CA . GLY A 1 117 ? -0.347 1.291 6.149 1.00 95.31 117 GLY A CA 1
ATOM 910 C C . GLY A 1 117 ? -0.481 2.429 7.161 1.00 95.31 117 GLY A C 1
ATOM 911 O O . GLY A 1 117 ? -1.536 2.570 7.779 1.00 95.31 117 GLY A O 1
ATOM 912 N N . VAL A 1 118 ? 0.543 3.274 7.303 1.00 96.12 118 VAL A N 1
ATOM 913 C CA . VAL A 1 118 ? 0.508 4.451 8.189 1.00 96.12 118 VAL A CA 1
ATOM 914 C C . VAL A 1 118 ? -0.529 5.479 7.724 1.00 96.12 118 VAL A C 1
ATOM 916 O O . VAL A 1 118 ? -1.340 5.927 8.535 1.00 96.12 118 VAL A O 1
ATOM 919 N N . LEU A 1 119 ? -0.563 5.797 6.427 1.00 95.62 119 LEU A N 1
ATOM 920 C CA . LEU A 1 119 ? -1.518 6.727 5.813 1.00 95.62 119 LEU A CA 1
ATOM 921 C C . LEU A 1 119 ? -2.970 6.272 5.986 1.00 95.62 119 LEU A C 1
ATOM 923 O O . LEU A 1 119 ? -3.866 7.098 6.120 1.00 95.62 119 LEU A O 1
ATOM 927 N N . SER A 1 120 ? -3.209 4.961 6.051 1.00 95.19 120 SER A N 1
ATOM 928 C CA . SER A 1 120 ? -4.545 4.406 6.274 1.00 95.19 120 SER A CA 1
ATOM 929 C C . SER A 1 120 ? -5.029 4.479 7.736 1.00 95.19 120 SER A C 1
ATOM 931 O O . SER A 1 120 ? -6.225 4.327 7.993 1.00 95.19 120 SER A O 1
ATOM 933 N N . LEU A 1 121 ? -4.155 4.740 8.720 1.00 94.25 121 LEU A N 1
ATOM 934 C CA . LEU A 1 121 ? -4.511 4.739 10.152 1.00 94.25 121 LEU A CA 1
ATOM 935 C C . LEU A 1 121 ? -5.584 5.756 10.575 1.00 94.25 121 LEU A C 1
ATOM 937 O O . LEU A 1 121 ? -6.414 5.408 11.424 1.00 94.25 121 LEU A O 1
ATOM 941 N N . PRO A 1 122 ? -5.619 6.990 10.041 1.00 93.25 122 PRO A N 1
ATOM 942 C CA . PRO A 1 122 ? -6.675 7.937 10.376 1.00 93.25 122 PRO A CA 1
ATOM 943 C C . PRO A 1 122 ? -8.055 7.430 9.952 1.00 93.25 122 PRO A C 1
ATOM 945 O O . PRO A 1 122 ? -9.038 7.728 10.616 1.00 93.25 122 PRO A O 1
ATOM 948 N N . VAL A 1 123 ? -8.141 6.605 8.905 1.00 94.62 123 VAL A N 1
ATOM 949 C CA . VAL A 1 123 ? -9.420 6.173 8.320 1.00 94.62 123 VAL A CA 1
ATOM 950 C C . VAL A 1 123 ? -9.777 4.719 8.624 1.00 94.62 123 VAL A C 1
ATOM 952 O O . VAL A 1 123 ? -10.933 4.331 8.480 1.00 94.62 123 VAL A O 1
ATOM 955 N N . ILE A 1 124 ? -8.829 3.910 9.114 1.00 93.25 124 ILE A N 1
ATOM 956 C CA . ILE A 1 124 ? -9.021 2.464 9.321 1.00 93.25 124 ILE A CA 1
ATOM 957 C C . ILE A 1 124 ? -10.130 2.120 10.318 1.00 93.25 124 ILE A C 1
ATOM 959 O O . ILE A 1 124 ? -10.729 1.054 10.218 1.00 93.25 124 ILE A O 1
ATOM 963 N N . HIS A 1 125 ? -10.400 3.002 11.279 1.00 91.00 125 HIS A N 1
ATOM 964 C CA . HIS A 1 125 ? -11.429 2.818 12.303 1.00 91.00 125 HIS A CA 1
ATOM 965 C C . HIS A 1 125 ? -12.804 3.349 11.870 1.00 91.00 125 HIS A C 1
ATOM 967 O O . HIS A 1 125 ? -13.799 3.077 12.534 1.00 91.00 125 HIS A O 1
ATOM 973 N N . LEU A 1 126 ? -12.861 4.094 10.763 1.00 93.00 126 LEU A N 1
ATOM 974 C CA . LEU A 1 126 ? -14.087 4.680 10.241 1.00 93.00 126 LEU A CA 1
ATOM 975 C C . LEU A 1 126 ? -14.895 3.649 9.429 1.00 93.00 126 LEU A C 1
ATOM 977 O O . LEU A 1 126 ? -14.451 2.527 9.136 1.00 93.00 126 LEU A O 1
ATOM 981 N N . GLY A 1 127 ? -16.109 4.051 9.047 1.00 93.31 127 GLY A N 1
ATOM 982 C CA . GLY A 1 127 ? -17.010 3.259 8.210 1.00 93.31 127 GLY A CA 1
ATOM 983 C C . GLY A 1 127 ? -16.455 2.966 6.808 1.00 93.31 127 GLY A C 1
ATOM 984 O O . GLY A 1 127 ? -15.440 3.514 6.377 1.00 93.31 127 GLY A O 1
ATOM 985 N N . ALA A 1 128 ? -17.131 2.080 6.071 1.00 94.56 128 ALA A N 1
ATOM 986 C CA . ALA A 1 128 ? -16.749 1.705 4.703 1.00 94.56 128 ALA A CA 1
ATOM 987 C C . ALA A 1 128 ? -16.668 2.915 3.757 1.00 94.56 128 ALA A C 1
ATOM 989 O O . ALA A 1 128 ? -15.666 3.088 3.072 1.00 94.56 128 ALA A O 1
ATOM 990 N N . ARG A 1 129 ? -17.667 3.808 3.796 1.00 95.31 129 ARG A N 1
ATOM 991 C CA . ARG A 1 129 ? -17.719 5.008 2.942 1.00 95.31 129 ARG A CA 1
ATOM 992 C C . ARG A 1 129 ? -16.517 5.932 3.141 1.00 95.31 129 ARG A C 1
ATOM 994 O O . ARG A 1 129 ? -15.930 6.374 2.164 1.00 95.31 129 ARG A O 1
ATOM 1001 N N . ALA A 1 130 ? -16.116 6.173 4.390 1.00 95.50 130 ALA A N 1
ATOM 1002 C CA . ALA A 1 130 ? -14.959 7.014 4.699 1.00 95.50 130 ALA A CA 1
ATOM 1003 C C . ALA A 1 130 ? -13.648 6.405 4.176 1.00 95.50 130 ALA A C 1
ATOM 1005 O O . ALA A 1 130 ? -12.802 7.121 3.650 1.00 95.50 130 ALA A O 1
ATOM 1006 N N . ARG A 1 131 ? -13.492 5.077 4.260 1.00 96.00 131 ARG A N 1
ATOM 1007 C CA . ARG A 1 131 ? -12.327 4.376 3.698 1.00 96.00 131 ARG A CA 1
ATOM 1008 C C . ARG A 1 131 ? -12.318 4.384 2.174 1.00 96.00 131 ARG A C 1
ATOM 1010 O O . ARG A 1 131 ? -11.255 4.583 1.602 1.00 96.00 131 ARG A O 1
ATOM 1017 N N . VAL A 1 132 ? -13.473 4.224 1.524 1.00 96.69 132 VAL A N 1
ATOM 1018 C CA . VAL A 1 132 ? -13.594 4.375 0.063 1.00 96.69 132 VAL A CA 1
ATOM 1019 C C . VAL A 1 132 ? -13.230 5.796 -0.357 1.00 96.69 132 VAL A C 1
ATOM 1021 O O . VAL A 1 132 ? -12.408 5.966 -1.248 1.00 96.69 132 VAL A O 1
ATOM 1024 N N . ALA A 1 133 ? -13.771 6.813 0.320 1.00 96.88 133 ALA A N 1
ATOM 1025 C CA . ALA A 1 133 ? -13.464 8.210 0.028 1.00 96.88 133 ALA A CA 1
ATOM 1026 C C . ALA A 1 133 ? -11.967 8.513 0.196 1.00 96.88 133 ALA A C 1
ATOM 1028 O O . ALA A 1 133 ? -11.371 9.147 -0.666 1.00 96.88 133 ALA A O 1
ATOM 1029 N N . ALA A 1 134 ? -11.339 8.007 1.260 1.00 96.50 134 ALA A N 1
ATOM 1030 C CA . ALA A 1 134 ? -9.905 8.162 1.480 1.00 96.50 134 ALA A CA 1
ATOM 1031 C C . ALA A 1 134 ? -9.059 7.425 0.432 1.00 96.50 134 ALA A C 1
ATOM 1033 O O . ALA A 1 134 ? -8.076 7.975 -0.055 1.00 96.50 134 ALA A O 1
ATOM 1034 N N . ALA A 1 135 ? -9.453 6.206 0.055 1.00 96.25 135 ALA A N 1
ATOM 1035 C CA . ALA A 1 135 ? -8.791 5.426 -0.984 1.00 96.25 135 ALA A CA 1
ATOM 1036 C C . ALA A 1 135 ? -8.839 6.144 -2.337 1.00 96.25 135 ALA A C 1
ATOM 1038 O O . ALA A 1 135 ? -7.801 6.364 -2.956 1.00 96.25 135 ALA A O 1
ATOM 1039 N N . VAL A 1 136 ? -10.038 6.534 -2.777 1.00 97.19 136 VAL A N 1
ATOM 1040 C CA . VAL A 1 136 ? -10.245 7.244 -4.046 1.00 97.19 136 VAL A CA 1
ATOM 1041 C C . VAL A 1 136 ? -9.572 8.613 -4.011 1.00 97.19 136 VAL A C 1
ATOM 1043 O O . VAL A 1 136 ? -8.935 8.988 -4.985 1.00 97.19 136 VAL A O 1
ATOM 1046 N N . GLY A 1 137 ? -9.640 9.331 -2.887 1.00 96.81 137 GLY A N 1
ATOM 1047 C CA . GLY A 1 137 ? -8.962 10.614 -2.710 1.00 96.81 137 GLY A CA 1
ATOM 1048 C C . GLY A 1 137 ? -7.440 10.499 -2.811 1.00 96.81 137 GLY A C 1
ATOM 1049 O O . GLY A 1 137 ? -6.817 11.300 -3.499 1.00 96.81 137 GLY A O 1
ATOM 1050 N N . GLY A 1 138 ? -6.840 9.477 -2.191 1.00 95.50 138 GLY A N 1
ATOM 1051 C CA . GLY A 1 138 ? -5.406 9.197 -2.311 1.00 95.50 138 GLY A CA 1
ATOM 1052 C C . GLY A 1 138 ? -4.994 8.847 -3.741 1.00 95.50 138 GLY A C 1
ATOM 1053 O O . GLY A 1 138 ? -4.013 9.390 -4.244 1.00 95.50 138 GLY A O 1
ATOM 1054 N N . LEU A 1 139 ? -5.779 8.009 -4.425 1.00 96.25 139 LEU A N 1
ATOM 1055 C CA . LEU A 1 139 ? -5.535 7.655 -5.824 1.00 96.25 139 LEU A CA 1
ATOM 1056 C C . LEU A 1 139 ? -5.686 8.860 -6.761 1.00 96.25 139 LEU A C 1
ATOM 1058 O O . LEU A 1 139 ? -4.837 9.077 -7.619 1.00 96.25 139 LEU A O 1
ATOM 1062 N N . ALA A 1 140 ? -6.736 9.662 -6.583 1.00 96.81 140 ALA A N 1
ATOM 1063 C CA . ALA A 1 140 ? -6.967 10.870 -7.367 1.00 96.81 140 ALA A CA 1
ATOM 1064 C C . ALA A 1 140 ? -5.851 11.897 -7.145 1.00 96.81 140 ALA A C 1
ATOM 1066 O O . ALA A 1 140 ? -5.370 12.490 -8.106 1.00 96.81 140 ALA A O 1
ATOM 1067 N N . LEU A 1 141 ? -5.389 12.060 -5.901 1.00 96.00 141 LEU A N 1
ATOM 1068 C CA . LEU A 1 141 ? -4.248 12.912 -5.581 1.00 96.00 141 LEU A CA 1
ATOM 1069 C C . LEU A 1 141 ? -2.969 12.407 -6.257 1.00 96.00 141 LEU A C 1
ATOM 1071 O O . LEU A 1 141 ? -2.258 13.198 -6.869 1.00 96.00 141 LEU A O 1
ATOM 1075 N N . TYR A 1 142 ? -2.696 11.101 -6.198 1.00 95.06 142 TYR A N 1
ATOM 1076 C CA . TYR A 1 142 ? -1.564 10.503 -6.905 1.00 95.06 142 TYR A CA 1
ATOM 1077 C C . TYR A 1 142 ? -1.647 10.750 -8.416 1.00 95.06 142 TYR A C 1
ATOM 1079 O O . TYR A 1 142 ? -0.682 11.225 -9.009 1.00 95.06 142 TYR A O 1
ATOM 1087 N N . GLN A 1 143 ? -2.807 10.500 -9.029 1.00 95.44 143 GLN A N 1
ATOM 1088 C CA . GLN A 1 143 ? -3.021 10.695 -10.464 1.00 95.44 143 GLN A CA 1
ATOM 1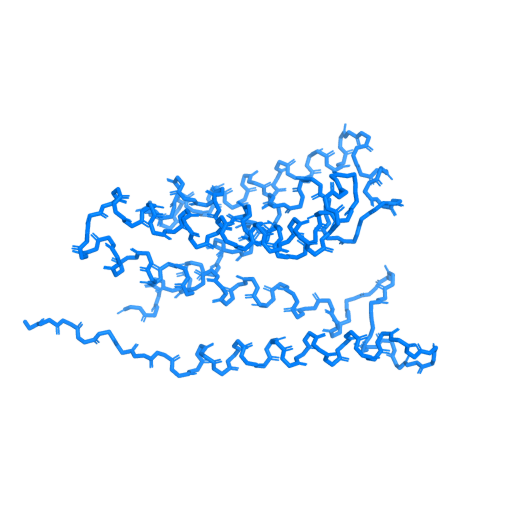089 C C . GLN A 1 143 ? -2.876 12.165 -10.875 1.00 95.44 143 GLN A C 1
ATOM 1091 O O . GLN A 1 143 ? -2.277 12.459 -11.912 1.00 95.44 143 GLN A O 1
ATOM 1096 N N . ALA A 1 144 ? -3.397 13.091 -10.067 1.00 95.69 144 ALA A N 1
ATOM 1097 C CA . ALA A 1 144 ? -3.260 14.525 -10.292 1.00 95.69 144 ALA A CA 1
ATOM 1098 C C . ALA A 1 144 ? -1.791 14.951 -10.205 1.00 95.69 144 ALA A C 1
ATOM 1100 O O . ALA A 1 144 ? -1.300 15.625 -11.104 1.00 95.69 144 ALA A O 1
ATOM 1101 N N . LEU A 1 145 ? -1.054 14.500 -9.185 1.00 94.25 145 LEU A N 1
ATOM 1102 C CA . LEU A 1 145 ? 0.376 14.789 -9.059 1.00 94.25 145 LEU A CA 1
ATOM 1103 C C . LEU A 1 145 ? 1.178 14.180 -10.214 1.00 94.25 145 LEU A C 1
ATOM 1105 O O . LEU A 1 145 ? 2.037 14.853 -10.774 1.00 94.25 145 LEU A O 1
ATOM 1109 N N . TYR A 1 146 ? 0.866 12.953 -10.625 1.00 93.12 146 TYR A N 1
ATOM 1110 C CA . TYR A 1 146 ? 1.505 12.303 -11.767 1.00 93.12 146 TYR A CA 1
ATOM 1111 C C . TYR A 1 146 ? 1.278 13.073 -13.077 1.00 93.12 146 TYR A C 1
ATOM 1113 O O . TYR A 1 146 ? 2.228 13.299 -13.820 1.00 93.12 146 TYR A O 1
ATOM 1121 N N . SER A 1 147 ? 0.040 13.499 -13.345 1.00 94.25 147 SER A N 1
ATOM 1122 C CA . SER A 1 147 ? -0.351 14.059 -14.651 1.00 94.25 147 SER A CA 1
ATOM 1123 C C . SER A 1 147 ? -0.141 15.571 -14.758 1.00 94.25 147 SER A C 1
ATOM 1125 O O . SER A 1 147 ? 0.127 16.081 -15.839 1.00 94.25 147 SER A O 1
ATOM 1127 N N . MET A 1 148 ? -0.306 16.301 -13.652 1.00 94.00 148 MET A N 1
ATOM 1128 C CA . MET A 1 148 ? -0.324 17.771 -13.636 1.00 94.00 148 MET A CA 1
ATOM 1129 C C . MET A 1 148 ? 0.999 18.383 -13.166 1.00 94.00 148 MET A C 1
ATOM 1131 O O . MET A 1 148 ? 1.136 19.604 -13.156 1.00 94.00 148 MET A O 1
ATOM 1135 N N . THR A 1 149 ? 1.968 17.567 -12.750 1.00 93.12 149 THR A N 1
ATOM 1136 C CA . THR A 1 149 ? 3.279 18.042 -12.287 1.00 93.12 149 THR A CA 1
ATOM 1137 C C . THR A 1 149 ? 4.412 17.330 -13.023 1.00 93.12 149 THR A C 1
ATOM 1139 O O . THR A 1 149 ? 4.198 16.332 -13.706 1.00 93.12 149 THR A O 1
ATOM 1142 N N . GLY A 1 150 ? 5.653 17.793 -12.836 1.00 90.44 150 GLY A N 1
ATOM 1143 C CA . GLY A 1 150 ? 6.847 17.109 -13.354 1.00 90.44 150 GLY A CA 1
ATOM 1144 C C . GLY A 1 150 ? 7.109 15.726 -12.736 1.00 90.44 150 GLY A C 1
ATOM 1145 O O . GLY A 1 150 ? 8.030 15.032 -13.167 1.00 90.44 150 GLY A O 1
ATOM 1146 N N . TYR A 1 151 ? 6.313 15.307 -11.743 1.00 90.50 151 TYR A N 1
ATOM 1147 C CA . TYR A 1 151 ? 6.473 14.023 -11.069 1.00 90.50 151 TYR A CA 1
ATOM 1148 C C . TYR A 1 151 ? 6.292 12.832 -12.008 1.00 90.50 151 TYR A C 1
ATOM 1150 O O . TYR A 1 151 ? 7.043 11.872 -11.887 1.00 90.50 151 TYR A O 1
ATOM 1158 N N . GLY A 1 152 ? 5.350 12.884 -12.956 1.00 89.56 152 GLY A N 1
ATOM 1159 C CA . GLY A 1 152 ? 5.137 11.777 -13.891 1.00 89.56 152 GLY A CA 1
ATOM 1160 C C . GLY A 1 152 ? 6.364 11.502 -14.759 1.00 89.56 152 GLY A C 1
ATOM 1161 O O . GLY A 1 152 ? 6.828 10.367 -14.834 1.00 89.56 152 GLY A O 1
ATOM 1162 N N . ALA A 1 153 ? 6.956 12.553 -15.333 1.00 89.25 153 ALA A N 1
ATOM 1163 C CA . ALA A 1 153 ? 8.184 12.440 -16.119 1.00 89.25 153 ALA A CA 1
ATOM 1164 C C . ALA A 1 153 ? 9.365 11.939 -15.274 1.00 89.25 153 ALA A C 1
ATOM 1166 O O . ALA A 1 153 ? 10.125 11.077 -15.713 1.00 89.25 153 ALA A O 1
ATOM 1167 N N . TRP A 1 154 ? 9.497 12.437 -14.039 1.00 89.50 154 TRP A N 1
ATOM 1168 C CA . TRP A 1 154 ? 10.514 11.950 -13.110 1.00 89.50 154 TRP A CA 1
ATOM 1169 C C . TRP A 1 154 ? 10.313 10.467 -12.778 1.00 89.50 154 TRP A C 1
ATOM 1171 O O . TRP A 1 154 ? 11.270 9.695 -12.844 1.00 89.50 154 TRP A O 1
ATOM 1181 N N . LEU A 1 155 ? 9.076 10.063 -12.476 1.00 88.19 155 LEU A N 1
ATOM 1182 C CA . LEU A 1 155 ? 8.726 8.705 -12.076 1.00 88.19 155 LEU A CA 1
ATOM 1183 C C . LEU A 1 155 ? 9.104 7.693 -13.158 1.00 88.19 155 LEU A C 1
ATOM 1185 O O . LEU A 1 155 ? 9.805 6.729 -12.858 1.00 88.19 155 LEU A O 1
ATOM 1189 N N . MET A 1 156 ? 8.710 7.960 -14.408 1.00 86.12 156 MET A N 1
ATOM 1190 C CA . MET A 1 156 ? 8.975 7.067 -15.544 1.00 86.12 156 MET A CA 1
ATOM 1191 C C . MET A 1 156 ? 10.475 6.841 -15.797 1.00 86.12 156 MET A C 1
ATOM 1193 O O . MET A 1 156 ? 10.839 5.840 -16.406 1.00 86.12 156 MET A O 1
ATOM 1197 N N . GLY A 1 157 ? 11.348 7.738 -15.322 1.00 83.75 157 GLY A N 1
ATOM 1198 C CA . GLY A 1 157 ? 12.802 7.596 -15.435 1.00 83.75 157 GLY A CA 1
ATOM 1199 C C . GLY A 1 157 ? 13.513 7.020 -14.204 1.00 83.75 157 GLY A C 1
ATOM 1200 O O . GLY A 1 157 ? 14.691 6.690 -14.312 1.00 83.75 157 GLY A O 1
ATOM 1201 N N . HIS A 1 158 ? 12.856 6.926 -13.039 1.00 83.12 158 HIS A N 1
ATOM 1202 C CA . HIS A 1 158 ? 13.557 6.691 -11.765 1.00 83.12 158 HIS A CA 1
ATOM 1203 C C . HIS A 1 158 ? 12.955 5.616 -10.854 1.00 83.12 158 HIS A C 1
ATOM 1205 O O . HIS A 1 158 ? 13.670 5.140 -9.975 1.00 83.12 158 HIS A O 1
ATOM 1211 N N . SER A 1 159 ? 11.679 5.232 -10.984 1.00 81.69 159 SER A N 1
ATOM 1212 C CA . SER A 1 159 ? 11.085 4.246 -10.067 1.00 81.69 159 SER A CA 1
ATOM 1213 C C . SER A 1 159 ? 9.956 3.438 -10.701 1.00 81.69 159 SER A C 1
ATOM 1215 O O . SER A 1 159 ? 9.075 3.981 -11.359 1.00 81.69 159 SER A O 1
ATOM 1217 N N . ILE A 1 160 ? 9.961 2.131 -10.425 1.00 76.56 160 ILE A N 1
ATOM 1218 C CA . ILE A 1 160 ? 8.922 1.180 -10.845 1.00 76.56 160 ILE A CA 1
ATOM 1219 C C . ILE A 1 160 ? 7.737 1.118 -9.866 1.00 76.56 160 ILE A C 1
ATOM 1221 O O . ILE A 1 160 ? 6.612 0.850 -10.271 1.00 76.56 160 ILE A O 1
ATOM 1225 N N . ASN A 1 161 ? 7.962 1.410 -8.580 1.00 81.94 161 ASN A N 1
ATOM 1226 C CA . ASN A 1 161 ? 6.962 1.222 -7.516 1.00 81.94 161 ASN A CA 1
ATOM 1227 C C . ASN A 1 161 ? 6.094 2.461 -7.245 1.00 81.94 161 ASN A C 1
ATOM 1229 O O . ASN A 1 161 ? 5.225 2.447 -6.374 1.00 81.94 161 ASN A O 1
ATOM 1233 N N . GLY A 1 162 ? 6.290 3.536 -8.008 1.00 82.88 162 GLY A N 1
ATOM 1234 C CA . GLY A 1 162 ? 5.551 4.783 -7.830 1.00 82.88 162 GLY A CA 1
ATOM 1235 C C . GLY A 1 162 ? 6.320 5.859 -7.067 1.00 82.88 162 GLY A C 1
ATOM 1236 O O . GLY A 1 162 ? 5.797 6.969 -6.961 1.00 82.88 162 GLY A O 1
ATOM 1237 N N . GLY A 1 163 ? 7.547 5.577 -6.607 1.00 87.06 163 GLY A N 1
ATOM 1238 C CA . GLY A 1 163 ? 8.461 6.533 -5.975 1.00 87.06 163 GLY A CA 1
ATOM 1239 C C . GLY A 1 163 ? 7.944 7.114 -4.648 1.00 87.06 163 GLY A C 1
ATOM 1240 O O . GLY A 1 163 ? 7.086 6.513 -4.008 1.00 87.06 163 GLY A O 1
ATOM 1241 N N . PRO A 1 164 ? 8.403 8.317 -4.249 1.00 87.56 164 PRO A N 1
ATOM 1242 C CA . PRO A 1 164 ? 7.976 8.995 -3.022 1.00 87.56 164 PRO A CA 1
ATOM 1243 C C . PRO A 1 164 ? 6.468 9.094 -2.786 1.00 87.56 164 PRO A C 1
ATOM 1245 O O . PRO A 1 164 ? 6.005 9.099 -1.646 1.00 87.56 164 PRO A O 1
ATOM 1248 N N . LEU A 1 165 ? 5.700 9.195 -3.869 1.00 91.00 165 LEU A N 1
ATOM 1249 C CA . LEU A 1 165 ? 4.246 9.327 -3.839 1.00 91.00 165 LEU A CA 1
ATOM 1250 C C . LEU A 1 165 ? 3.513 7.998 -4.074 1.00 91.00 165 LEU A C 1
ATOM 1252 O O . LEU A 1 165 ? 2.291 7.959 -3.938 1.00 91.00 165 LEU A O 1
ATOM 1256 N N . GLY A 1 166 ? 4.237 6.908 -4.351 1.00 90.25 166 GLY A N 1
ATOM 1257 C CA . GLY A 1 166 ? 3.707 5.548 -4.480 1.00 90.25 166 GLY A CA 1
ATOM 1258 C C . GLY A 1 166 ? 2.761 5.129 -3.346 1.00 90.25 166 GLY A C 1
ATOM 1259 O O . GLY A 1 166 ? 1.682 4.611 -3.637 1.00 90.25 166 GLY A O 1
ATOM 1260 N N . PRO A 1 167 ? 3.025 5.445 -2.061 1.00 94.31 167 PRO A N 1
ATOM 1261 C CA . PRO A 1 167 ? 2.131 5.064 -0.967 1.00 94.31 167 PRO A CA 1
ATOM 1262 C C . PRO A 1 167 ? 0.683 5.527 -1.125 1.00 94.31 167 PRO A C 1
ATOM 1264 O O . PRO A 1 167 ? -0.214 4.886 -0.582 1.00 94.31 167 PRO A O 1
ATOM 1267 N N . LEU A 1 168 ? 0.432 6.623 -1.851 1.00 93.56 168 LEU A N 1
ATOM 1268 C CA . LEU A 1 168 ? -0.917 7.135 -2.091 1.00 93.56 168 LEU A CA 1
ATOM 1269 C C . LEU A 1 168 ? -1.745 6.185 -2.967 1.00 93.56 168 LEU A C 1
ATOM 1271 O O . LEU A 1 168 ? -2.908 5.923 -2.652 1.00 93.56 168 LEU A O 1
ATOM 1275 N N . SER A 1 169 ? -1.150 5.625 -4.025 1.00 93.62 169 SER A N 1
ATOM 1276 C CA . SER A 1 169 ? -1.815 4.634 -4.878 1.00 93.62 169 SER A CA 1
ATOM 1277 C C . SER A 1 169 ? -1.865 3.257 -4.208 1.00 93.62 169 SER A C 1
ATOM 1279 O O . SER A 1 169 ? -2.873 2.558 -4.300 1.00 93.62 169 SER A O 1
ATOM 1281 N N . TRP A 1 170 ? -0.849 2.885 -3.426 1.00 95.25 170 TRP A N 1
ATOM 1282 C CA . TRP A 1 170 ? -0.846 1.622 -2.675 1.00 95.25 170 TRP A CA 1
ATOM 1283 C C . TRP A 1 170 ? -1.886 1.632 -1.544 1.00 95.25 170 TRP A C 1
ATOM 1285 O O . TRP A 1 170 ? -2.520 0.609 -1.264 1.00 95.25 170 TRP A O 1
ATOM 1295 N N . MET A 1 171 ? -2.125 2.797 -0.927 1.00 96.38 171 MET A N 1
ATOM 1296 C CA . MET A 1 171 ? -3.177 2.990 0.075 1.00 96.38 171 MET A CA 1
ATOM 1297 C C . MET A 1 171 ? -4.559 2.667 -0.496 1.00 96.38 171 MET A C 1
ATOM 1299 O O . MET A 1 171 ? -5.377 2.090 0.223 1.00 96.38 171 MET A O 1
ATOM 1303 N N . PHE A 1 172 ? -4.820 2.980 -1.770 1.00 96.50 172 PHE A N 1
ATOM 1304 C CA . PHE A 1 172 ? -6.083 2.629 -2.420 1.00 96.50 172 PHE A CA 1
ATOM 1305 C C . PHE A 1 172 ? -6.328 1.116 -2.378 1.00 96.50 172 PHE A C 1
ATOM 1307 O O . PHE A 1 172 ? -7.342 0.669 -1.837 1.00 96.50 172 PHE A O 1
ATOM 1314 N N . ILE A 1 173 ? -5.364 0.323 -2.854 1.00 96.25 173 ILE A N 1
ATOM 1315 C CA . ILE A 1 173 ? -5.463 -1.145 -2.914 1.00 96.25 173 ILE A CA 1
ATOM 1316 C C . ILE A 1 173 ? -5.595 -1.736 -1.504 1.00 96.25 173 ILE A C 1
ATOM 1318 O O . ILE A 1 173 ? -6.446 -2.592 -1.244 1.00 96.25 173 ILE A O 1
ATOM 1322 N N . LEU A 1 174 ? -4.783 -1.237 -0.568 1.00 97.00 174 LEU A N 1
ATOM 1323 C CA . LEU A 1 174 ? -4.798 -1.671 0.825 1.00 97.00 174 LEU A CA 1
ATOM 1324 C C . LEU A 1 174 ? -6.172 -1.425 1.461 1.00 97.00 174 LEU A C 1
ATOM 1326 O O . LEU A 1 174 ? -6.736 -2.330 2.080 1.00 97.00 174 LEU A O 1
ATOM 1330 N N . LEU A 1 175 ? -6.738 -0.227 1.290 1.00 96.69 175 LEU A N 1
ATOM 1331 C CA . LEU A 1 175 ? -8.049 0.124 1.832 1.00 96.69 175 LEU A CA 1
ATOM 1332 C C . LEU A 1 175 ? -9.180 -0.679 1.186 1.00 96.69 175 LEU A C 1
ATOM 1334 O O . LEU A 1 175 ? -10.093 -1.072 1.914 1.00 96.69 175 LEU A O 1
ATOM 1338 N N . MET A 1 176 ? -9.109 -1.003 -0.108 1.00 96.00 176 MET A N 1
ATOM 1339 C CA . MET A 1 176 ? -10.075 -1.915 -0.740 1.00 96.00 176 MET A CA 1
ATOM 1340 C 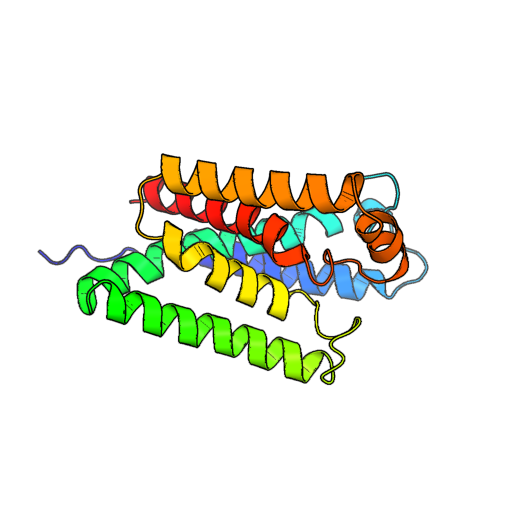C . ME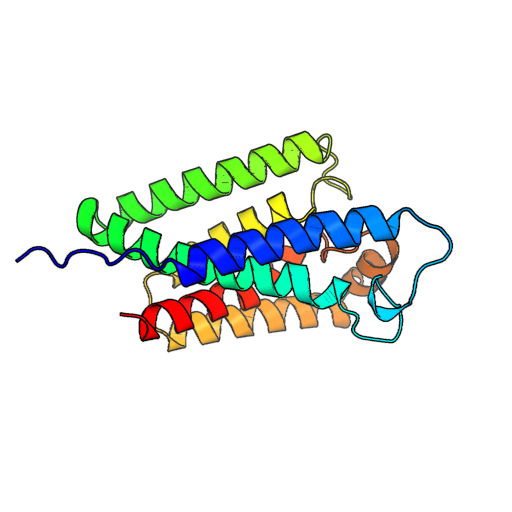T A 1 176 ? -10.066 -3.294 -0.073 1.00 96.00 176 MET A C 1
ATOM 1342 O O . MET A 1 176 ? -11.127 -3.829 0.250 1.00 96.00 176 MET A O 1
ATOM 1346 N N . GLY A 1 177 ? -8.883 -3.820 0.263 1.00 95.25 177 GLY A N 1
ATOM 1347 C CA . GLY A 1 177 ? -8.758 -5.051 1.048 1.00 95.25 177 GLY A CA 1
ATOM 1348 C C . GLY A 1 177 ? -9.456 -4.964 2.408 1.00 95.25 177 GLY A C 1
ATOM 1349 O O . GLY A 1 177 ? -10.097 -5.914 2.855 1.00 95.25 177 GLY A O 1
ATOM 1350 N N . THR A 1 178 ? -9.415 -3.805 3.072 1.00 95.50 178 THR A N 1
ATOM 1351 C CA . THR A 1 178 ? -10.099 -3.637 4.367 1.00 95.50 178 THR A CA 1
ATOM 1352 C C . THR A 1 178 ? -11.621 -3.747 4.270 1.00 95.50 178 THR A C 1
ATOM 1354 O O . THR A 1 178 ? -12.253 -4.069 5.271 1.00 95.50 178 THR A O 1
ATOM 1357 N N . LEU A 1 179 ? -12.217 -3.464 3.107 1.00 94.69 179 LEU A N 1
ATOM 1358 C CA . LEU A 1 179 ? -13.667 -3.539 2.917 1.00 94.69 179 LEU A CA 1
ATOM 1359 C C . LEU A 1 179 ? -14.132 -4.991 2.881 1.00 94.69 179 LEU A C 1
ATOM 1361 O O . LEU A 1 179 ? -15.089 -5.338 3.563 1.00 94.69 179 LEU A O 1
ATOM 1365 N N . VAL A 1 180 ? -13.405 -5.852 2.164 1.00 92.44 180 VAL A N 1
ATOM 1366 C CA . VAL A 1 180 ? -13.712 -7.289 2.107 1.00 92.44 180 VAL A CA 1
ATOM 1367 C C . VAL A 1 180 ? -13.565 -7.943 3.477 1.00 92.44 180 VAL A C 1
ATOM 1369 O O . VAL A 1 180 ? -14.376 -8.782 3.852 1.00 92.44 180 VAL A O 1
ATOM 1372 N N . ALA A 1 181 ? -12.600 -7.502 4.285 1.00 89.50 181 ALA A N 1
ATOM 1373 C CA . ALA A 1 181 ? -12.476 -7.982 5.659 1.00 89.50 181 ALA A CA 1
ATOM 1374 C C . ALA A 1 181 ? -13.690 -7.668 6.551 1.00 89.50 181 ALA A C 1
ATOM 1376 O O . ALA A 1 181 ? -13.879 -8.360 7.546 1.00 89.50 181 ALA A O 1
ATOM 1377 N N . ASP A 1 182 ? -14.499 -6.654 6.231 1.00 89.31 182 ASP A N 1
ATOM 1378 C CA . ASP A 1 182 ? -15.745 -6.404 6.963 1.00 89.31 182 ASP A CA 1
ATOM 1379 C C . ASP A 1 182 ? -16.904 -7.278 6.491 1.00 89.31 182 ASP A C 1
ATOM 1381 O O . ASP A 1 182 ? -17.838 -7.471 7.255 1.00 89.31 182 ASP A O 1
ATOM 1385 N N . TRP A 1 183 ? -16.848 -7.797 5.262 1.00 85.88 183 TRP A N 1
ATOM 1386 C CA . TRP A 1 183 ? -17.855 -8.717 4.723 1.00 85.88 183 TRP A CA 1
ATOM 1387 C C . TRP A 1 183 ? -17.652 -10.150 5.222 1.00 85.88 183 TRP A C 1
ATOM 1389 O O . TRP A 1 183 ? -18.580 -10.946 5.210 1.00 85.88 183 TRP A O 1
ATOM 1399 N N . LEU A 1 184 ? -16.424 -10.486 5.627 1.00 80.56 184 LEU A N 1
ATOM 1400 C CA . LEU A 1 184 ? -16.046 -11.801 6.153 1.00 80.56 184 LEU A CA 1
ATOM 1401 C C . LEU A 1 184 ? -16.250 -11.928 7.677 1.00 80.56 184 LEU A C 1
ATOM 1403 O O . LEU A 1 184 ? -15.759 -12.888 8.272 1.00 80.56 184 LEU A O 1
ATOM 1407 N N . ARG A 1 185 ? -16.905 -10.945 8.300 1.00 63.59 185 ARG A N 1
ATOM 1408 C CA . ARG A 1 185 ? -17.328 -10.947 9.705 1.00 63.59 185 ARG A CA 1
ATOM 1409 C C . ARG A 1 185 ? -18.794 -11.318 9.794 1.00 63.59 185 ARG A C 1
ATOM 1411 O O . ARG A 1 185 ? -19.119 -12.057 10.741 1.00 63.59 185 ARG A O 1
#